Protein AF-A0A958GBC1-F1 (afdb_monomer)

Solvent-accessible surface area (backbone atoms only — not comparable to full-atom values): 13956 Å² total; per-residue (Å²): 137,85,57,69,82,49,66,54,91,72,83,79,58,95,78,45,49,75,78,37,61,44,98,88,66,48,59,40,29,35,37,34,72,56,92,95,43,62,46,77,50,62,32,46,68,83,34,77,93,29,19,49,54,67,82,40,81,64,49,60,60,50,54,50,50,50,54,47,51,51,65,43,79,56,43,94,48,51,46,82,35,47,49,64,42,71,47,74,51,78,47,65,87,78,68,83,68,91,48,37,33,37,34,40,83,84,69,52,72,44,77,46,77,74,45,75,59,87,78,32,39,36,43,67,49,65,88,24,72,62,65,47,58,30,39,34,30,43,76,92,38,77,75,34,44,40,36,24,34,72,51,75,86,74,55,82,82,73,78,76,53,73,68,59,43,49,69,76,37,75,89,62,79,90,77,61,94,84,54,61,59,68,58,56,51,46,38,71,74,73,43,75,84,56,63,65,58,55,52,50,51,50,53,52,51,53,54,51,48,54,53,50,53,60,58,54,55,56,53,55,56,53,54,53,50,53,58,60,66,70,74,116

Mean predicted aligned error: 13.84 Å

Structure (mmCIF, N/CA/C/O backbone):
data_AF-A0A958GBC1-F1
#
_entry.id   AF-A0A958GBC1-F1
#
loop_
_atom_site.group_PDB
_atom_site.id
_atom_site.type_symbol
_atom_site.label_atom_id
_atom_site.label_alt_id
_atom_site.label_comp_id
_atom_site.label_asym_id
_atom_site.label_entity_id
_atom_site.label_seq_id
_atom_site.pdbx_PDB_ins_code
_atom_site.Cartn_x
_atom_site.Cartn_y
_atom_site.Cartn_z
_atom_site.occupancy
_atom_site.B_iso_or_equiv
_atom_site.auth_seq_id
_atom_site.auth_comp_id
_atom_site.auth_asym_id
_atom_site.auth_atom_id
_atom_site.pdbx_PDB_model_num
ATOM 1 N N . PRO A 1 1 ? 19.486 -14.126 -10.707 1.00 76.06 1 PRO A N 1
ATOM 2 C CA . PRO A 1 1 ? 19.793 -13.866 -9.277 1.00 76.06 1 PRO A CA 1
ATOM 3 C C . PRO A 1 1 ? 19.779 -12.351 -9.038 1.00 76.06 1 PRO A C 1
ATOM 5 O O . PRO A 1 1 ? 20.039 -11.606 -9.980 1.00 76.06 1 PRO A O 1
ATOM 8 N N . ILE A 1 2 ? 19.395 -11.898 -7.844 1.00 86.81 2 ILE A N 1
ATOM 9 C CA . ILE A 1 2 ? 19.402 -10.475 -7.479 1.00 86.81 2 ILE A CA 1
ATOM 10 C C . ILE A 1 2 ? 20.672 -10.235 -6.678 1.00 86.81 2 ILE A C 1
ATOM 12 O O . ILE A 1 2 ? 20.905 -10.930 -5.694 1.00 86.81 2 ILE A O 1
ATOM 16 N N . GLU A 1 3 ? 21.476 -9.271 -7.102 1.00 91.81 3 GLU A N 1
ATOM 17 C CA . GLU A 1 3 ? 22.697 -8.915 -6.386 1.00 91.81 3 GLU A CA 1
ATOM 18 C C . GLU A 1 3 ? 22.432 -7.797 -5.380 1.00 91.81 3 GLU A C 1
ATOM 20 O O . GLU A 1 3 ? 21.735 -6.818 -5.672 1.00 91.81 3 GLU A O 1
ATOM 25 N N . VAL A 1 4 ? 23.011 -7.956 -4.194 1.00 93.25 4 VAL A N 1
ATOM 26 C CA . VAL A 1 4 ? 23.030 -6.959 -3.126 1.00 93.25 4 VAL A CA 1
ATOM 27 C C . VAL A 1 4 ? 24.487 -6.767 -2.729 1.00 93.25 4 VAL A C 1
ATOM 29 O O . VAL A 1 4 ? 25.143 -7.713 -2.305 1.00 93.25 4 VAL A O 1
ATOM 32 N N . TYR A 1 5 ? 24.995 -5.557 -2.937 1.00 94.12 5 TYR A N 1
ATOM 33 C CA . TYR A 1 5 ? 26.402 -5.189 -2.776 1.00 94.12 5 TYR A CA 1
ATOM 34 C C . TYR A 1 5 ? 26.719 -4.743 -1.348 1.00 94.12 5 TYR A C 1
ATOM 36 O O . TYR A 1 5 ? 27.830 -4.942 -0.866 1.00 94.12 5 TYR A O 1
ATOM 44 N N . ALA A 1 6 ? 25.736 -4.146 -0.672 1.00 94.31 6 ALA A N 1
ATOM 45 C CA . ALA A 1 6 ? 25.852 -3.677 0.700 1.00 94.31 6 ALA A CA 1
ATOM 46 C C . ALA A 1 6 ? 24.535 -3.900 1.456 1.00 94.31 6 ALA A C 1
ATOM 48 O O . ALA A 1 6 ? 23.446 -3.801 0.886 1.00 94.31 6 ALA A O 1
ATOM 49 N N . SER A 1 7 ? 24.639 -4.198 2.749 1.00 94.81 7 SER A N 1
ATOM 50 C CA . SER A 1 7 ? 23.507 -4.322 3.668 1.00 94.81 7 SER A CA 1
ATOM 51 C C . SER A 1 7 ? 23.952 -4.021 5.098 1.00 94.81 7 SER A C 1
ATOM 53 O O . SER A 1 7 ? 25.134 -4.103 5.440 1.00 94.81 7 SER A O 1
ATOM 55 N N . TYR A 1 8 ? 22.997 -3.650 5.941 1.00 95.06 8 TYR A N 1
ATOM 56 C CA . TYR A 1 8 ? 23.190 -3.574 7.378 1.00 95.06 8 TYR A CA 1
ATOM 57 C C . TYR A 1 8 ? 23.115 -4.970 7.985 1.00 95.06 8 TYR A C 1
ATOM 59 O O . TYR A 1 8 ? 22.223 -5.759 7.674 1.00 95.06 8 TYR A O 1
ATOM 67 N N . ARG A 1 9 ? 24.022 -5.265 8.915 1.00 92.19 9 ARG A N 1
ATOM 68 C CA . ARG A 1 9 ? 23.953 -6.499 9.693 1.00 92.19 9 ARG A CA 1
ATOM 69 C C . ARG A 1 9 ? 22.923 -6.331 10.805 1.00 92.19 9 ARG A C 1
ATOM 71 O O . ARG A 1 9 ? 23.114 -5.516 11.702 1.00 92.19 9 ARG A O 1
ATOM 78 N N . ILE A 1 10 ? 21.842 -7.101 10.731 1.00 90.88 10 ILE A N 1
ATOM 79 C CA . ILE A 1 10 ? 20.732 -7.040 11.685 1.00 90.88 10 ILE A CA 1
ATOM 80 C C . ILE A 1 10 ? 20.703 -8.330 12.498 1.00 90.88 10 ILE A C 1
ATOM 82 O O . ILE A 1 10 ? 20.752 -9.420 11.931 1.00 90.88 10 ILE A O 1
ATOM 86 N N . ASN A 1 11 ? 20.583 -8.189 13.817 1.00 90.88 11 ASN A N 1
ATOM 87 C CA . ASN A 1 11 ? 20.286 -9.297 14.717 1.00 90.88 11 ASN A CA 1
ATOM 88 C C . ASN A 1 11 ? 18.779 -9.273 15.015 1.00 90.88 11 ASN A C 1
ATOM 90 O O . ASN A 1 11 ? 18.329 -8.370 15.723 1.00 90.88 11 ASN A O 1
ATOM 94 N N . PRO A 1 12 ? 17.987 -10.192 14.437 1.00 88.44 12 PRO A N 1
ATOM 95 C CA . PRO A 1 12 ? 16.550 -10.230 14.671 1.00 88.44 12 PRO A CA 1
ATOM 96 C C . PRO A 1 12 ? 16.252 -10.579 16.136 1.00 88.44 12 PRO A C 1
ATOM 98 O O . PRO A 1 12 ? 16.939 -11.407 16.733 1.00 88.44 12 PRO A O 1
ATOM 101 N N . ALA A 1 13 ? 15.221 -9.955 16.709 1.00 88.00 13 ALA A N 1
ATOM 102 C CA . ALA A 1 13 ? 14.696 -10.350 18.016 1.00 88.00 13 ALA A CA 1
ATOM 103 C C . ALA A 1 13 ? 13.997 -11.719 17.922 1.00 88.00 13 ALA A C 1
ATOM 105 O O . ALA A 1 13 ? 13.558 -12.099 16.837 1.00 88.00 13 ALA A O 1
ATOM 106 N N . GLU A 1 14 ? 13.825 -12.422 19.046 1.00 83.75 14 GLU A N 1
ATOM 107 C CA . GLU A 1 14 ? 13.268 -13.791 19.074 1.00 83.75 14 GLU A CA 1
ATOM 108 C C . GLU A 1 14 ? 11.899 -13.925 18.377 1.00 83.75 14 GLU A C 1
ATOM 110 O O . GLU A 1 14 ? 11.656 -14.916 17.697 1.00 83.75 14 GLU A O 1
ATOM 115 N N . ASN A 1 15 ? 11.041 -12.901 18.449 1.00 84.31 15 ASN A N 1
ATOM 116 C CA . ASN A 1 15 ? 9.710 -12.883 17.821 1.00 84.31 15 ASN A CA 1
ATOM 117 C C . ASN A 1 15 ? 9.703 -12.239 16.418 1.00 84.31 15 ASN A C 1
ATOM 119 O O . ASN A 1 15 ? 8.798 -11.472 16.078 1.00 84.31 15 ASN A O 1
ATOM 123 N N . THR A 1 16 ? 10.740 -12.491 15.619 1.00 92.94 16 THR A N 1
ATOM 124 C CA . THR A 1 16 ? 10.891 -11.925 14.270 1.00 92.94 16 THR A CA 1
ATOM 125 C C . THR A 1 16 ? 10.859 -13.023 13.216 1.00 92.94 16 THR A C 1
ATOM 127 O O . THR A 1 16 ? 11.721 -13.899 13.197 1.00 92.94 16 THR A O 1
ATOM 130 N N . ASP A 1 17 ? 9.925 -12.918 12.275 1.00 93.38 17 ASP A N 1
ATOM 131 C CA . ASP A 1 17 ? 9.849 -13.806 11.121 1.00 93.38 17 ASP A CA 1
ATOM 132 C C . ASP A 1 17 ? 10.825 -13.340 10.032 1.00 93.38 17 ASP A C 1
ATOM 134 O O . ASP A 1 17 ? 10.798 -12.186 9.590 1.00 93.38 17 ASP A O 1
ATOM 138 N N . LEU A 1 18 ? 11.691 -14.241 9.563 1.00 95.06 18 LEU A N 1
ATOM 139 C CA . LEU A 1 18 ? 12.617 -13.970 8.461 1.00 95.06 18 LEU A CA 1
ATOM 140 C C . LEU A 1 18 ? 11.968 -14.345 7.126 1.00 95.06 18 LEU A C 1
ATOM 142 O O . LEU A 1 18 ? 11.907 -15.518 6.763 1.00 95.06 18 LEU A O 1
ATOM 146 N N . LEU A 1 19 ? 11.500 -13.342 6.383 1.00 94.38 19 LEU A N 1
ATOM 147 C CA . LEU A 1 19 ? 10.766 -13.544 5.130 1.00 94.38 19 LEU A CA 1
ATOM 148 C C . LEU A 1 19 ? 11.692 -13.773 3.935 1.00 94.38 19 LEU A C 1
ATOM 150 O O . LEU A 1 19 ? 11.410 -14.612 3.083 1.00 94.38 19 LEU A O 1
ATOM 154 N N . ILE A 1 20 ? 12.787 -13.013 3.854 1.00 93.31 20 ILE A N 1
ATOM 155 C CA . ILE A 1 20 ? 13.797 -13.151 2.800 1.00 93.31 20 ILE A CA 1
ATOM 156 C C . ILE A 1 20 ? 15.175 -13.132 3.448 1.00 93.31 20 ILE A C 1
ATOM 158 O O . ILE A 1 20 ? 15.477 -12.255 4.258 1.00 93.31 20 ILE A O 1
ATOM 162 N N . GLN A 1 21 ? 16.014 -14.089 3.066 1.00 94.19 21 GLN A N 1
ATOM 163 C CA . GLN A 1 21 ? 17.380 -14.242 3.557 1.00 94.19 21 GLN A CA 1
ATOM 164 C C . GLN A 1 21 ? 18.370 -14.181 2.394 1.00 94.19 21 GLN A C 1
ATOM 166 O O . GLN A 1 21 ? 18.050 -14.560 1.264 1.00 94.19 21 GLN A O 1
ATOM 171 N N . PHE A 1 22 ? 19.575 -13.706 2.684 1.00 93.38 22 PHE A N 1
ATOM 172 C CA . PHE A 1 22 ? 20.719 -13.787 1.787 1.00 93.38 22 PHE A CA 1
ATOM 173 C C . PHE A 1 22 ? 21.279 -15.217 1.730 1.00 93.38 22 PHE A C 1
ATOM 175 O O . PHE A 1 22 ? 20.920 -16.085 2.528 1.00 93.38 22 PHE A O 1
ATOM 182 N N . SER A 1 23 ? 22.201 -15.468 0.798 1.00 92.12 23 SER A N 1
ATOM 183 C CA . SER A 1 23 ? 22.856 -16.776 0.642 1.00 92.12 23 SER A CA 1
ATOM 184 C C . SER A 1 23 ? 23.648 -17.215 1.880 1.00 92.12 23 SER A C 1
ATOM 186 O O . SER A 1 23 ? 23.803 -18.410 2.117 1.00 92.12 23 SER A O 1
ATOM 188 N N . ASP A 1 24 ? 24.127 -16.264 2.683 1.00 91.62 24 ASP A N 1
ATOM 189 C CA . ASP A 1 24 ? 24.817 -16.505 3.956 1.00 91.62 24 ASP A CA 1
ATOM 190 C C . ASP A 1 24 ? 23.851 -16.655 5.151 1.00 91.62 24 ASP A C 1
ATOM 192 O O . ASP A 1 24 ? 24.291 -16.721 6.298 1.00 91.62 24 ASP A O 1
ATOM 196 N N . ARG A 1 25 ? 22.536 -16.730 4.884 1.00 90.81 25 ARG A N 1
ATOM 197 C CA . ARG A 1 25 ? 21.432 -16.786 5.859 1.00 90.81 25 ARG A CA 1
ATOM 198 C C . ARG A 1 25 ? 21.239 -15.526 6.702 1.00 90.81 25 ARG A C 1
ATOM 200 O O . ARG A 1 25 ? 20.405 -15.529 7.606 1.00 90.81 25 ARG A O 1
ATOM 207 N N . SER A 1 26 ? 21.950 -14.436 6.420 1.00 93.44 26 SER A N 1
ATOM 208 C CA . SER A 1 26 ? 21.639 -13.157 7.055 1.00 93.44 26 SER A CA 1
ATOM 209 C C . SER A 1 26 ? 20.293 -12.608 6.537 1.00 93.44 26 SER A C 1
ATOM 211 O O . SER A 1 26 ? 19.877 -12.923 5.414 1.00 93.44 26 SER A O 1
ATOM 213 N N . PRO A 1 27 ? 19.542 -11.841 7.347 1.00 95.06 27 PRO A N 1
ATOM 214 C CA . PRO A 1 27 ? 18.201 -11.404 6.972 1.00 95.06 27 PRO A CA 1
ATOM 215 C C . PRO A 1 27 ? 18.242 -10.240 5.973 1.00 95.06 27 PRO A C 1
ATOM 217 O O . PRO A 1 27 ? 18.878 -9.215 6.223 1.00 95.06 27 PRO A O 1
ATOM 220 N N . LEU A 1 28 ? 17.513 -10.371 4.859 1.00 94.75 28 LEU A N 1
ATOM 221 C CA . LEU A 1 28 ? 17.250 -9.271 3.924 1.00 94.75 28 LEU A CA 1
ATOM 222 C C . LEU A 1 28 ? 15.943 -8.551 4.266 1.00 94.75 28 LEU A C 1
ATOM 224 O O . LEU A 1 28 ? 15.917 -7.325 4.321 1.00 94.75 28 LEU A O 1
ATOM 228 N N . LEU A 1 29 ? 14.868 -9.311 4.482 1.00 95.06 29 LEU A N 1
ATOM 229 C CA . LEU A 1 29 ? 13.549 -8.800 4.845 1.00 95.06 29 LEU A CA 1
ATOM 230 C C . LEU A 1 29 ? 13.020 -9.587 6.038 1.00 95.06 29 LEU A C 1
ATOM 232 O O . LEU A 1 29 ? 12.876 -10.810 5.961 1.00 95.06 29 LEU A O 1
ATOM 236 N N . SER A 1 30 ? 12.691 -8.878 7.107 1.00 95.50 30 SER A N 1
ATOM 237 C CA . SER A 1 30 ? 12.092 -9.441 8.309 1.00 95.50 30 SER A CA 1
ATOM 238 C C . SER A 1 30 ? 10.768 -8.766 8.655 1.00 95.50 30 SER A C 1
ATOM 240 O O . SER A 1 30 ? 10.489 -7.639 8.235 1.00 95.50 30 SER A O 1
ATOM 242 N N . GLN A 1 31 ? 9.945 -9.482 9.414 1.00 93.81 31 GLN A N 1
ATOM 243 C CA . GLN A 1 31 ? 8.647 -9.040 9.902 1.00 93.81 31 GLN A CA 1
ATOM 244 C C . GLN A 1 31 ? 8.571 -9.243 11.415 1.00 93.81 31 GLN A C 1
ATOM 246 O O . GLN A 1 31 ? 8.942 -10.295 11.928 1.00 93.81 31 GLN A O 1
ATOM 251 N N . SER A 1 32 ? 8.008 -8.265 12.115 1.00 92.25 32 SER A N 1
ATOM 252 C CA . SER A 1 32 ? 7.686 -8.370 13.539 1.00 92.25 32 SER A CA 1
ATOM 253 C C . SER A 1 32 ? 6.288 -7.818 13.800 1.00 92.25 32 SER A C 1
ATOM 255 O O . SER A 1 32 ? 5.822 -6.906 13.111 1.00 92.25 32 SER A O 1
ATOM 257 N N . VAL A 1 33 ? 5.612 -8.360 14.810 1.00 88.12 33 VAL A N 1
ATOM 258 C CA . VAL A 1 33 ? 4.362 -7.790 15.327 1.00 88.12 33 VAL A CA 1
ATOM 259 C C . VAL A 1 33 ? 4.710 -6.933 16.536 1.00 88.12 33 VAL A C 1
ATOM 261 O O . VAL A 1 33 ? 5.279 -7.432 17.504 1.00 88.12 33 VAL A O 1
ATOM 264 N N . ILE A 1 34 ? 4.388 -5.643 16.466 1.00 84.19 34 ILE A N 1
ATOM 265 C CA . ILE A 1 34 ? 4.589 -4.689 17.559 1.00 84.19 34 ILE A CA 1
ATOM 266 C C . ILE A 1 34 ? 3.200 -4.250 18.009 1.00 84.19 34 ILE A C 1
ATOM 268 O O . ILE A 1 34 ? 2.473 -3.618 17.242 1.00 84.19 34 ILE A O 1
ATOM 272 N N . GLU A 1 35 ? 2.817 -4.632 19.228 1.00 82.12 35 GLU A N 1
ATOM 273 C CA . GLU A 1 35 ? 1.456 -4.464 19.751 1.00 82.12 35 GLU A CA 1
ATOM 274 C C . GLU A 1 35 ? 0.395 -5.046 18.793 1.00 82.12 35 GLU A C 1
ATOM 276 O O . GLU A 1 35 ? 0.304 -6.261 18.623 1.00 82.12 35 GLU A O 1
ATOM 281 N N . GLN A 1 36 ? -0.405 -4.188 18.150 1.00 74.44 36 GLN A N 1
ATOM 282 C CA . GLN A 1 36 ? -1.427 -4.563 17.166 1.00 74.44 36 GLN A CA 1
ATOM 283 C C . GLN A 1 36 ? -1.000 -4.283 15.713 1.00 74.44 36 GLN A C 1
ATOM 285 O O . GLN A 1 36 ? -1.789 -4.493 14.789 1.00 74.44 36 GLN A O 1
ATOM 290 N N . GLY A 1 37 ? 0.218 -3.781 15.499 1.00 77.56 37 GLY A N 1
ATOM 291 C CA . GLY A 1 37 ? 0.765 -3.409 14.197 1.00 77.56 37 GLY A CA 1
ATOM 292 C C . GLY A 1 37 ? 1.725 -4.454 13.632 1.00 77.56 37 GLY A C 1
ATOM 293 O O . GLY A 1 37 ? 2.341 -5.228 14.361 1.00 77.56 37 GLY A O 1
ATOM 294 N N . THR A 1 38 ? 1.867 -4.471 12.306 1.00 87.88 38 THR A N 1
ATOM 295 C CA . THR A 1 38 ? 2.919 -5.241 11.623 1.00 87.88 38 THR A CA 1
ATOM 296 C C . THR A 1 38 ? 4.009 -4.287 11.166 1.00 87.88 38 THR A C 1
ATOM 298 O O . THR A 1 38 ? 3.723 -3.330 10.450 1.00 87.88 38 THR A O 1
ATOM 301 N N . ALA A 1 39 ? 5.248 -4.565 11.559 1.00 91.38 39 ALA A N 1
ATOM 302 C CA . ALA A 1 39 ? 6.428 -3.849 11.107 1.00 91.38 39 ALA A CA 1
ATOM 303 C C . ALA A 1 39 ? 7.248 -4.744 10.177 1.00 91.38 39 ALA A C 1
ATOM 305 O O . ALA A 1 39 ? 7.425 -5.935 10.436 1.00 91.38 39 ALA A O 1
ATOM 306 N N . PHE A 1 40 ? 7.767 -4.150 9.108 1.00 94.06 40 PHE A N 1
ATOM 307 C CA . PHE A 1 40 ? 8.717 -4.792 8.212 1.00 94.06 40 PHE A CA 1
ATOM 308 C C . PHE A 1 40 ? 10.036 -4.036 8.244 1.00 94.06 40 PHE A C 1
ATOM 310 O O . PHE A 1 40 ? 10.044 -2.805 8.243 1.00 94.06 40 PHE A O 1
ATOM 317 N N . LEU A 1 41 ? 11.141 -4.772 8.220 1.00 94.12 41 LEU A N 1
ATOM 318 C CA . LEU A 1 41 ? 12.480 -4.206 8.184 1.00 94.12 41 LEU A CA 1
ATOM 319 C C . LEU A 1 41 ? 13.268 -4.828 7.039 1.00 94.12 41 LEU A C 1
ATOM 321 O O . LEU A 1 41 ? 13.370 -6.048 6.926 1.00 94.12 41 LEU A O 1
ATOM 325 N N . MET A 1 42 ? 13.831 -3.971 6.194 1.00 94.38 42 MET A N 1
ATOM 326 C CA . MET A 1 42 ? 14.705 -4.381 5.106 1.00 94.38 42 MET A CA 1
ATOM 327 C C . MET A 1 42 ? 16.133 -3.940 5.415 1.00 94.38 42 MET A C 1
ATOM 329 O O . MET A 1 42 ? 16.369 -2.777 5.735 1.00 94.38 42 MET A O 1
ATOM 333 N N . SER 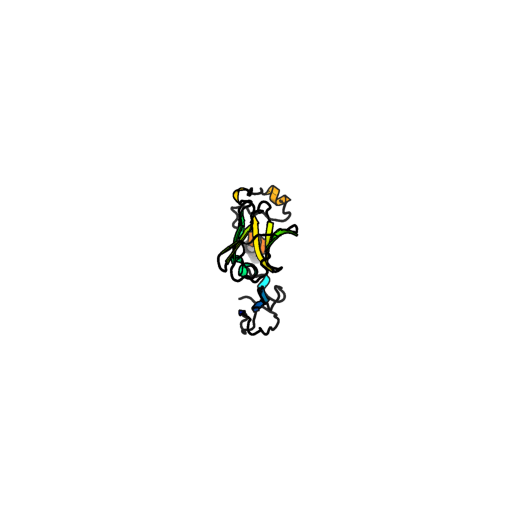A 1 43 ? 17.083 -4.868 5.335 1.00 95.25 43 SER A N 1
ATOM 334 C CA 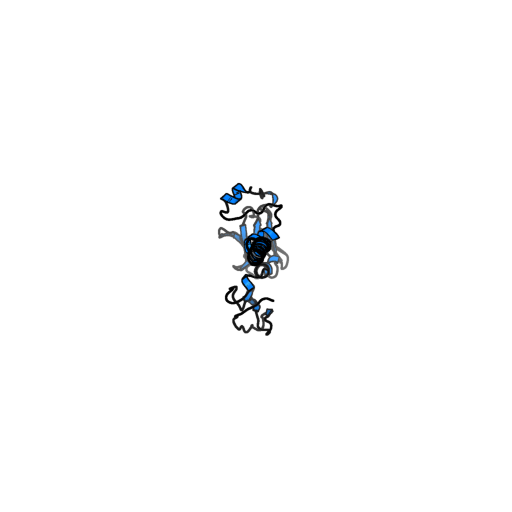. SER A 1 43 ? 18.476 -4.622 5.726 1.00 95.25 43 SER A CA 1
ATOM 335 C C . SER A 1 43 ? 19.309 -3.907 4.667 1.00 95.25 43 SER A C 1
ATOM 337 O O . SER A 1 43 ? 20.403 -3.438 4.965 1.00 95.25 43 SER A O 1
ATOM 339 N N . ALA A 1 44 ? 18.805 -3.769 3.443 1.00 93.81 44 ALA A N 1
ATOM 340 C CA . ALA A 1 44 ? 19.423 -2.976 2.388 1.00 93.81 44 ALA A CA 1
ATOM 341 C C . ALA A 1 44 ? 18.422 -1.936 1.864 1.00 93.81 44 ALA A C 1
ATOM 343 O O . ALA A 1 44 ? 17.245 -2.256 1.713 1.00 93.81 44 ALA A O 1
ATOM 344 N N . PRO A 1 45 ? 18.848 -0.701 1.555 1.00 92.31 45 PRO A N 1
ATOM 345 C CA . PRO A 1 45 ? 17.961 0.299 0.979 1.00 92.31 45 PRO A CA 1
ATOM 346 C C . PRO A 1 45 ? 17.562 -0.070 -0.458 1.00 92.31 45 PRO A C 1
ATOM 348 O O . PRO A 1 45 ? 18.310 -0.734 -1.184 1.00 92.31 45 PRO A O 1
ATOM 351 N N . LEU A 1 46 ? 16.415 0.449 -0.913 1.00 91.56 46 LEU A N 1
ATOM 352 C CA . LEU A 1 46 ? 16.020 0.425 -2.328 1.00 91.56 46 LEU A CA 1
ATOM 353 C C . LEU A 1 46 ? 16.825 1.464 -3.127 1.00 91.56 46 LEU A C 1
ATOM 355 O O . LEU A 1 46 ? 16.272 2.397 -3.700 1.00 91.56 46 LEU A O 1
ATOM 359 N N . SER A 1 47 ? 18.145 1.288 -3.169 1.00 92.88 47 SER A N 1
ATOM 360 C CA . SER A 1 47 ? 19.073 2.139 -3.912 1.00 92.88 47 SER A CA 1
ATOM 361 C C . SER A 1 47 ? 19.917 1.311 -4.885 1.00 92.88 47 SER A C 1
ATOM 363 O O . SER A 1 47 ? 20.514 0.319 -4.451 1.00 92.88 47 SER A O 1
ATOM 365 N N . PRO A 1 48 ? 20.044 1.729 -6.163 1.00 91.69 48 PRO A N 1
ATOM 366 C CA . PRO A 1 48 ? 20.936 1.085 -7.131 1.00 91.69 48 PRO A CA 1
ATOM 367 C C . PRO A 1 48 ? 22.402 1.037 -6.684 1.00 91.69 48 PRO A C 1
ATOM 369 O O . PRO A 1 48 ? 23.143 0.165 -7.123 1.00 91.69 48 PRO A O 1
ATOM 372 N N . ALA A 1 49 ? 22.819 1.941 -5.788 1.00 94.94 49 ALA A N 1
ATOM 373 C CA . ALA A 1 49 ? 24.171 1.947 -5.230 1.00 94.94 49 ALA A CA 1
ATOM 374 C C . ALA A 1 49 ? 24.431 0.783 -4.253 1.00 94.94 49 ALA A C 1
ATOM 376 O O . ALA A 1 49 ? 25.582 0.449 -3.998 1.00 94.94 49 ALA A O 1
ATOM 377 N N . TRP A 1 50 ? 23.379 0.178 -3.690 1.00 95.44 50 TRP A N 1
ATOM 378 C CA . TRP A 1 50 ? 23.479 -0.890 -2.685 1.00 95.44 50 TRP A CA 1
ATOM 379 C C . TRP A 1 50 ? 22.958 -2.231 -3.194 1.00 95.44 50 TRP A C 1
ATOM 381 O O . TRP A 1 50 ? 23.423 -3.277 -2.750 1.00 95.44 50 TRP A O 1
ATOM 391 N N . SER A 1 51 ? 21.987 -2.231 -4.106 1.00 93.94 51 SER A N 1
ATOM 392 C CA . SER A 1 51 ? 21.400 -3.461 -4.627 1.00 93.94 51 SER A CA 1
ATOM 393 C C . SER A 1 51 ? 20.763 -3.279 -5.996 1.00 93.94 51 SER A C 1
ATOM 395 O O . SER A 1 51 ? 20.339 -2.193 -6.382 1.00 93.94 51 SER A O 1
ATOM 397 N N . GLN A 1 52 ? 20.588 -4.393 -6.702 1.00 93.56 52 GLN A N 1
ATOM 398 C CA . GLN A 1 52 ? 19.780 -4.430 -7.914 1.00 93.56 52 GLN A CA 1
ATOM 399 C C . GLN A 1 52 ? 18.271 -4.416 -7.630 1.00 93.56 52 GLN A C 1
ATOM 401 O O . GLN A 1 52 ? 17.496 -4.409 -8.580 1.00 93.56 52 GLN A O 1
ATOM 406 N N . LEU A 1 53 ? 17.821 -4.428 -6.368 1.00 91.88 53 LEU A N 1
ATOM 407 C CA . LEU A 1 53 ? 16.396 -4.504 -6.023 1.00 91.88 53 LEU A CA 1
ATOM 408 C C . LEU A 1 53 ? 15.540 -3.462 -6.770 1.00 91.88 53 LEU A C 1
ATOM 410 O O . LEU A 1 53 ? 14.575 -3.878 -7.413 1.00 91.88 53 LEU A O 1
ATOM 414 N N . PRO A 1 54 ? 15.890 -2.159 -6.810 1.00 90.19 54 PRO A N 1
ATOM 415 C CA . PRO A 1 54 ? 15.013 -1.133 -7.390 1.00 90.19 54 PRO A CA 1
ATOM 416 C C . PRO A 1 54 ? 14.716 -1.321 -8.879 1.00 90.19 54 PRO A C 1
ATOM 418 O O . PRO A 1 54 ? 13.710 -0.825 -9.374 1.00 90.19 54 PRO A O 1
ATOM 421 N N . VAL A 1 55 ? 15.582 -2.039 -9.601 1.00 88.69 55 VAL A N 1
ATOM 422 C CA . VAL A 1 55 ? 15.442 -2.271 -11.045 1.00 88.69 55 VAL A CA 1
ATOM 423 C C . VAL A 1 55 ? 14.812 -3.629 -11.373 1.00 88.69 55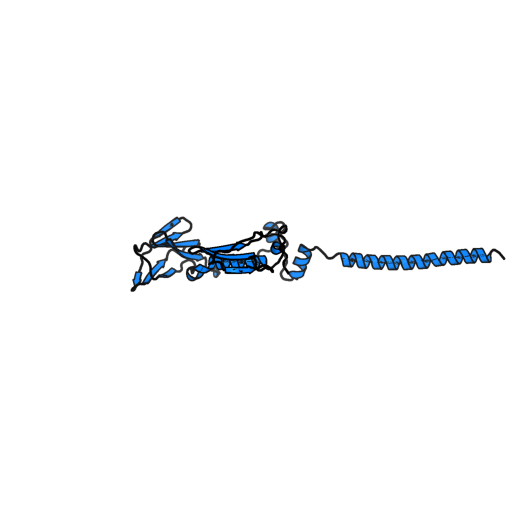 VAL A C 1
ATOM 425 O O . VAL A 1 55 ? 14.638 -3.963 -12.545 1.00 88.69 55 VAL A O 1
ATOM 428 N N . LYS A 1 56 ? 14.462 -4.441 -10.365 1.00 89.25 56 LYS A N 1
ATOM 429 C CA . LYS A 1 56 ? 13.833 -5.754 -10.566 1.00 89.25 56 LYS A CA 1
ATOM 430 C C . LYS A 1 56 ? 12.320 -5.648 -10.406 1.00 89.25 56 LYS A C 1
ATOM 432 O O . LYS A 1 56 ? 11.812 -5.130 -9.417 1.00 89.25 56 LYS A O 1
ATOM 437 N N . GLY A 1 57 ? 11.588 -6.236 -11.353 1.00 86.12 57 GLY A N 1
ATOM 438 C CA . GLY A 1 57 ? 10.128 -6.111 -11.426 1.00 86.12 57 GLY A CA 1
ATOM 439 C C . GLY A 1 57 ? 9.349 -6.654 -10.220 1.00 86.12 57 GLY A C 1
ATOM 440 O O . GLY A 1 57 ? 8.222 -6.227 -10.003 1.00 86.12 57 GLY A O 1
ATOM 441 N N . PHE A 1 58 ? 9.923 -7.553 -9.413 1.00 87.69 58 PHE A N 1
ATOM 442 C CA . PHE A 1 58 ? 9.223 -8.143 -8.262 1.00 87.69 58 PHE A CA 1
ATOM 443 C C . PHE A 1 58 ? 9.099 -7.200 -7.052 1.00 87.69 58 PHE A C 1
ATOM 445 O O . PHE A 1 58 ? 8.250 -7.440 -6.195 1.00 87.69 58 PHE A O 1
ATOM 452 N N . VAL A 1 59 ? 9.915 -6.140 -6.970 1.00 91.62 59 VAL A N 1
ATOM 453 C CA . VAL A 1 59 ? 9.916 -5.232 -5.810 1.00 91.62 59 VAL A CA 1
ATOM 454 C C . VAL A 1 59 ? 8.585 -4.504 -5.672 1.00 91.62 59 VAL A C 1
ATOM 456 O O . VAL A 1 59 ? 8.085 -4.371 -4.560 1.00 91.62 59 VAL A O 1
ATOM 459 N N . VAL A 1 60 ? 7.958 -4.110 -6.783 1.00 91.06 60 VAL A N 1
ATOM 460 C CA . VAL A 1 60 ? 6.648 -3.441 -6.753 1.00 91.06 60 VAL A CA 1
ATOM 461 C C . VAL A 1 60 ? 5.559 -4.362 -6.165 1.00 91.06 60 VAL A C 1
ATOM 463 O O . VAL A 1 60 ? 4.946 -3.975 -5.168 1.00 91.06 60 VAL A O 1
ATOM 466 N N . PRO A 1 61 ? 5.347 -5.598 -6.669 1.00 93.25 61 PRO A N 1
ATOM 467 C CA . PRO A 1 61 ? 4.453 -6.565 -6.028 1.00 93.25 61 PRO A CA 1
ATOM 468 C C . PRO A 1 61 ? 4.795 -6.881 -4.568 1.00 93.25 61 PRO A C 1
ATOM 470 O O . PRO A 1 61 ? 3.883 -7.075 -3.765 1.00 93.25 61 PRO A O 1
ATOM 473 N N . LEU A 1 62 ? 6.083 -6.948 -4.210 1.00 92.44 62 LEU A N 1
ATOM 474 C CA . LEU A 1 62 ? 6.516 -7.210 -2.836 1.00 92.44 62 LEU A CA 1
ATOM 475 C C . LEU A 1 62 ? 6.075 -6.083 -1.895 1.00 92.44 62 LEU A C 1
ATOM 477 O O . LEU A 1 62 ? 5.406 -6.357 -0.901 1.00 92.44 62 LEU A O 1
ATOM 481 N N . VAL A 1 63 ? 6.387 -4.830 -2.236 1.00 92.94 63 VAL A N 1
ATOM 482 C CA . VAL A 1 63 ? 5.991 -3.652 -1.448 1.00 92.94 63 VAL A CA 1
ATOM 483 C C . VAL A 1 63 ? 4.469 -3.566 -1.339 1.00 92.94 63 VAL A C 1
ATOM 485 O O . VAL A 1 63 ? 3.947 -3.373 -0.243 1.00 92.94 63 VAL A O 1
ATOM 488 N N . TYR A 1 64 ? 3.745 -3.794 -2.440 1.00 93.06 64 TYR A N 1
ATOM 489 C CA . TYR A 1 64 ? 2.283 -3.845 -2.419 1.00 93.06 64 TYR A CA 1
ATOM 490 C C . TYR A 1 64 ? 1.764 -4.904 -1.441 1.00 93.06 64 TYR A C 1
ATOM 492 O O . TYR A 1 64 ? 0.910 -4.604 -0.611 1.00 93.06 64 TYR A O 1
ATOM 500 N N . ARG A 1 65 ? 2.302 -6.130 -1.483 1.00 91.06 65 ARG A N 1
ATOM 501 C CA . ARG A 1 65 ? 1.908 -7.201 -0.556 1.00 91.06 65 ARG A CA 1
ATOM 502 C C . ARG A 1 65 ? 2.241 -6.871 0.893 1.00 91.06 65 ARG A C 1
ATOM 504 O O . ARG A 1 65 ? 1.438 -7.196 1.757 1.00 91.06 65 ARG A O 1
ATOM 511 N N . MET A 1 66 ? 3.373 -6.222 1.163 1.00 92.38 66 MET A N 1
ATOM 512 C CA . MET A 1 66 ? 3.738 -5.780 2.512 1.00 92.38 66 MET A CA 1
ATOM 513 C C . MET A 1 66 ? 2.733 -4.756 3.048 1.00 92.38 66 MET A C 1
ATOM 515 O O . MET A 1 66 ? 2.209 -4.933 4.145 1.00 92.38 66 MET A O 1
ATOM 519 N N . ILE A 1 67 ? 2.408 -3.727 2.257 1.00 90.38 67 ILE A N 1
ATOM 520 C CA . ILE A 1 67 ? 1.415 -2.703 2.619 1.00 90.38 67 ILE A CA 1
ATOM 521 C C . ILE A 1 67 ? 0.039 -3.340 2.802 1.00 90.38 67 ILE A C 1
ATOM 523 O O . ILE A 1 67 ? -0.627 -3.103 3.808 1.00 90.38 67 ILE A O 1
ATOM 527 N N . TYR A 1 68 ? -0.373 -4.179 1.850 1.00 86.00 68 TYR A N 1
ATOM 528 C CA . TYR A 1 68 ? -1.648 -4.875 1.905 1.00 86.00 68 TYR A CA 1
ATOM 529 C C . TYR A 1 68 ? -1.730 -5.742 3.157 1.00 86.00 68 TYR A C 1
ATOM 531 O O . TYR A 1 68 ? -2.687 -5.620 3.908 1.00 86.00 68 TYR A O 1
ATOM 539 N N . TYR A 1 69 ? -0.722 -6.563 3.443 1.00 85.06 69 TYR A N 1
ATOM 540 C CA . TYR A 1 69 ? -0.697 -7.417 4.627 1.00 85.06 69 TYR A CA 1
ATOM 541 C C . TYR A 1 69 ? -0.721 -6.605 5.930 1.00 85.06 69 TYR A C 1
ATOM 543 O O . TYR A 1 69 ? -1.548 -6.880 6.801 1.00 85.06 69 TYR A O 1
ATOM 551 N N . ALA A 1 70 ? 0.105 -5.556 6.037 1.00 84.69 70 ALA A N 1
ATOM 552 C CA . ALA A 1 70 ? 0.102 -4.651 7.189 1.00 84.69 70 ALA A CA 1
ATOM 553 C C . ALA A 1 70 ? -1.261 -3.967 7.387 1.00 84.69 70 ALA A C 1
ATOM 555 O O . ALA A 1 70 ? -1.723 -3.832 8.518 1.00 84.69 70 ALA A O 1
ATOM 556 N N . GLY A 1 71 ? -1.929 -3.576 6.298 1.00 76.12 71 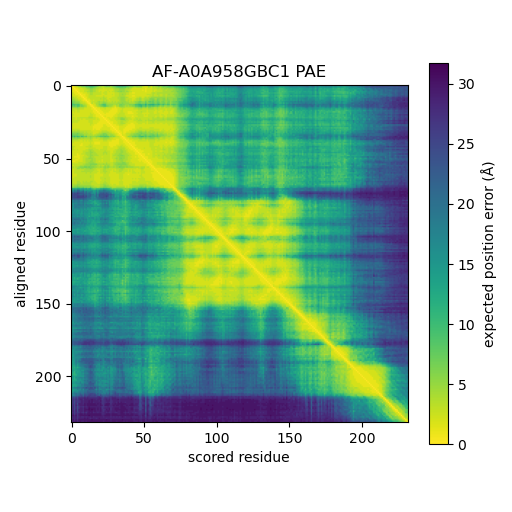GLY A N 1
ATOM 557 C CA . GLY A 1 71 ? -3.251 -2.951 6.331 1.00 76.12 71 GLY A CA 1
ATOM 558 C C . GLY A 1 71 ? -4.416 -3.930 6.519 1.00 76.12 71 GLY A C 1
ATOM 559 O O . GLY A 1 71 ? -5.477 -3.522 6.988 1.00 76.12 71 GLY A O 1
ATOM 560 N N . THR A 1 72 ? -4.232 -5.206 6.169 1.00 67.44 72 THR A N 1
ATOM 561 C CA . THR A 1 72 ? -5.301 -6.219 6.079 1.00 67.44 72 THR A CA 1
ATOM 562 C C . THR A 1 72 ? -5.413 -7.094 7.318 1.00 67.44 72 THR A C 1
ATOM 564 O O . THR A 1 72 ? -6.444 -7.730 7.512 1.00 67.44 72 THR A O 1
ATOM 567 N N . ARG A 1 73 ? -4.446 -7.065 8.245 1.00 60.88 73 ARG A N 1
ATOM 568 C CA . ARG A 1 73 ? -4.586 -7.781 9.529 1.00 60.88 73 ARG A CA 1
ATOM 569 C C . ARG A 1 73 ? -5.846 -7.390 10.328 1.00 60.88 73 ARG A C 1
ATOM 571 O O . ARG A 1 73 ? -6.283 -8.177 11.156 1.00 60.88 73 ARG A O 1
ATOM 578 N N . LYS A 1 74 ? -6.453 -6.227 10.040 1.00 56.78 74 LYS A N 1
ATOM 579 C CA . LYS A 1 74 ? -7.765 -5.786 10.560 1.00 56.78 74 LYS A CA 1
ATOM 580 C C . LYS A 1 74 ? -8.884 -5.703 9.503 1.00 56.78 74 LYS A C 1
ATOM 582 O O . LYS A 1 74 ? -9.934 -5.144 9.784 1.00 56.78 74 LYS A O 1
ATOM 587 N N . VAL A 1 75 ? -8.709 -6.218 8.281 1.00 50.50 75 VAL A N 1
ATOM 588 C CA . VAL A 1 75 ? -9.744 -6.123 7.220 1.00 50.50 75 VAL A CA 1
ATOM 589 C C . VAL A 1 75 ? -11.010 -6.907 7.547 1.00 50.50 75 VAL A C 1
ATOM 591 O O . VAL A 1 75 ? -12.062 -6.556 7.030 1.00 50.50 75 VAL A O 1
ATOM 594 N N . LEU A 1 76 ? -10.958 -7.865 8.478 1.00 49.38 76 LEU A N 1
ATOM 595 C CA . LEU A 1 76 ? -12.180 -8.453 9.035 1.00 49.38 76 LEU A CA 1
ATOM 596 C C . LEU A 1 76 ? -13.120 -7.399 9.663 1.00 49.38 76 LEU A C 1
ATOM 598 O O . LEU A 1 76 ? -14.323 -7.629 9.688 1.00 49.38 76 LEU A O 1
ATOM 602 N N . ASP A 1 77 ? -12.604 -6.233 10.073 1.00 53.34 77 ASP A N 1
ATOM 603 C CA . ASP A 1 77 ? -13.393 -5.115 10.609 1.00 53.34 77 ASP A CA 1
ATOM 604 C C . ASP A 1 77 ? -13.623 -3.967 9.614 1.00 53.34 77 ASP A C 1
ATOM 606 O O . ASP A 1 77 ? -14.313 -3.011 9.958 1.00 53.34 77 ASP A O 1
ATOM 610 N N . ARG A 1 78 ? -13.065 -4.008 8.394 1.00 59.47 78 ARG A N 1
ATOM 611 C CA . ARG A 1 78 ? -13.274 -2.941 7.399 1.00 59.47 78 ARG A CA 1
ATOM 612 C C . ARG A 1 78 ? -14.496 -3.243 6.549 1.00 59.47 78 ARG A C 1
ATOM 614 O O . ARG A 1 78 ? -14.422 -4.034 5.612 1.00 59.47 78 ARG A O 1
ATOM 621 N N . GLN A 1 79 ? -15.605 -2.577 6.848 1.00 68.19 79 GLN A N 1
ATOM 622 C CA . GLN A 1 79 ? -16.831 -2.711 6.067 1.00 68.19 79 GLN A CA 1
ATOM 623 C C . GLN A 1 79 ? -16.942 -1.597 5.026 1.00 68.19 79 GLN A C 1
ATOM 625 O O . GLN A 1 79 ? -16.830 -0.412 5.340 1.00 68.19 79 GLN A O 1
ATOM 630 N N . GLN A 1 80 ? -17.145 -2.001 3.772 1.00 77.94 80 GLN A N 1
ATOM 631 C CA . GLN A 1 80 ? -17.546 -1.105 2.693 1.00 77.94 80 GLN A CA 1
ATOM 632 C C . GLN A 1 80 ? -19.0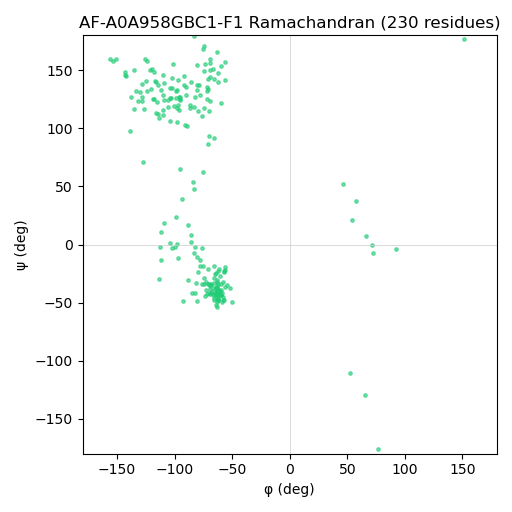71 -1.019 2.721 1.00 77.94 80 GLN A C 1
ATOM 634 O O . GLN A 1 80 ? -19.738 -2.044 2.584 1.00 77.94 80 GLN A O 1
ATOM 639 N N . ILE A 1 81 ? -19.611 0.179 2.914 1.00 85.38 81 ILE A N 1
ATOM 640 C CA . ILE A 1 81 ? -21.054 0.418 2.989 1.00 85.38 81 ILE A CA 1
ATOM 641 C C . ILE A 1 81 ? -21.422 1.345 1.827 1.00 85.38 81 ILE A C 1
ATOM 643 O O . ILE A 1 81 ? -20.791 2.395 1.685 1.00 85.38 81 ILE A O 1
ATOM 647 N N . PRO A 1 82 ? -22.384 0.980 0.966 1.00 85.88 82 PRO A N 1
ATOM 648 C CA . PRO A 1 82 ? -22.914 1.909 -0.027 1.00 85.88 82 PRO A CA 1
ATOM 649 C C . PRO A 1 82 ? -23.537 3.138 0.645 1.00 85.88 82 PRO A C 1
ATOM 651 O O . PRO A 1 82 ? -23.999 3.061 1.786 1.00 85.88 82 PRO A O 1
ATOM 654 N N . ASN A 1 83 ? -23.572 4.279 -0.042 1.00 87.19 83 ASN A N 1
ATOM 655 C CA . ASN A 1 83 ? -24.207 5.470 0.517 1.00 87.19 83 ASN A CA 1
ATOM 656 C C . ASN A 1 83 ? -25.672 5.166 0.893 1.00 87.19 83 ASN A C 1
ATOM 658 O O . ASN A 1 83 ? -26.366 4.396 0.224 1.00 87.19 83 ASN A O 1
ATOM 662 N N . GLY A 1 84 ? -26.120 5.724 2.016 1.00 85.94 84 GLY A N 1
ATOM 663 C CA . GLY A 1 84 ? -27.486 5.552 2.513 1.00 85.94 84 GLY A CA 1
ATOM 664 C C . GLY A 1 84 ? -27.827 4.173 3.097 1.00 85.94 84 GLY A C 1
ATOM 665 O O . GLY A 1 84 ? -28.901 4.038 3.685 1.00 85.94 84 GLY A O 1
ATOM 666 N N . GLU A 1 85 ? -26.945 3.175 2.999 1.00 90.31 85 GLU A N 1
ATOM 667 C CA . GLU A 1 85 ? -27.141 1.858 3.617 1.00 90.31 85 GLU A CA 1
ATOM 668 C C . GLU A 1 85 ? -26.784 1.857 5.106 1.00 90.31 85 GLU A C 1
ATOM 670 O O . GLU A 1 85 ? -25.976 2.653 5.585 1.00 90.31 85 GLU A O 1
ATOM 675 N N . VAL A 1 86 ? -27.378 0.941 5.868 1.00 89.12 86 VAL A N 1
ATOM 676 C CA . VAL A 1 86 ? -27.173 0.871 7.321 1.00 89.12 86 VAL A CA 1
ATOM 677 C C . VAL A 1 86 ? -25.995 -0.036 7.654 1.00 89.12 86 VAL A C 1
ATOM 679 O O . VAL A 1 86 ? -25.964 -1.203 7.273 1.00 89.12 86 VAL A O 1
ATOM 682 N N . PHE A 1 87 ? -25.063 0.466 8.458 1.00 89.12 87 PHE A N 1
ATOM 683 C CA . PHE A 1 87 ? -24.047 -0.378 9.072 1.00 89.12 87 PHE A CA 1
ATOM 684 C C . PHE A 1 87 ? -24.602 -1.095 10.298 1.00 89.12 87 PHE A C 1
ATOM 686 O O . PHE A 1 87 ? -25.183 -0.457 11.180 1.00 89.12 87 PHE A O 1
ATOM 693 N N . GLN A 1 88 ? -24.349 -2.400 10.391 1.00 89.25 88 GLN A N 1
ATOM 694 C CA . GLN A 1 88 ? -24.636 -3.205 11.573 1.00 89.25 88 GLN A CA 1
ATOM 695 C C . GLN A 1 88 ? -23.482 -4.169 11.853 1.00 89.25 88 GLN A C 1
ATOM 697 O O . GLN A 1 88 ? -23.098 -4.957 10.990 1.00 89.25 88 GLN A O 1
ATOM 702 N N . GLN A 1 89 ? -22.965 -4.154 13.082 1.00 87.88 89 GLN A N 1
ATOM 703 C CA . GLN A 1 89 ? -21.935 -5.101 13.510 1.00 87.88 89 GLN A CA 1
ATOM 704 C C . GLN A 1 89 ? -22.146 -5.540 14.959 1.00 87.88 89 GLN A C 1
ATOM 706 O O . GLN A 1 89 ? -22.594 -4.778 15.821 1.00 87.88 89 GLN A O 1
ATOM 711 N N . GLN A 1 90 ? -21.814 -6.806 15.204 1.00 88.94 90 GLN A N 1
ATOM 712 C CA . GLN A 1 90 ? -21.779 -7.410 16.525 1.00 88.94 90 GLN A CA 1
ATOM 713 C C . GLN A 1 90 ? -20.339 -7.433 17.040 1.00 88.94 90 GLN A C 1
ATOM 715 O O . GLN A 1 90 ? -19.436 -7.905 16.352 1.00 88.94 90 GLN A O 1
ATOM 720 N N . PHE A 1 91 ? -20.157 -6.995 18.279 1.00 89.00 91 PHE A N 1
ATOM 721 C CA . PHE A 1 91 ? -18.904 -7.077 19.018 1.00 89.00 91 PHE A CA 1
ATOM 722 C C . PHE A 1 91 ? -19.090 -7.954 20.259 1.00 89.00 91 PHE A C 1
ATOM 724 O O . PHE A 1 91 ? -20.170 -7.994 20.852 1.00 89.00 91 PHE A O 1
ATOM 731 N N . ALA A 1 92 ? -18.031 -8.651 20.658 1.00 88.00 92 ALA A N 1
ATOM 732 C CA . ALA A 1 92 ? -17.979 -9.468 21.867 1.00 88.00 92 ALA A CA 1
ATOM 733 C C . ALA A 1 92 ? -16.779 -9.043 22.723 1.00 88.00 92 ALA A C 1
ATOM 735 O O . ALA A 1 92 ? -15.826 -8.465 22.203 1.00 88.00 92 ALA A O 1
ATOM 736 N N . ASN A 1 93 ? -16.813 -9.364 24.019 1.00 87.06 93 ASN A N 1
ATOM 737 C CA . ASN A 1 93 ? -15.706 -9.128 24.960 1.00 87.06 93 ASN A CA 1
ATOM 738 C C . ASN A 1 93 ? -15.271 -7.653 25.067 1.00 87.06 93 ASN A C 1
ATOM 740 O O . ASN A 1 93 ? -14.084 -7.356 25.179 1.00 87.06 93 ASN A O 1
ATOM 744 N N . LEU A 1 94 ? -16.228 -6.725 25.015 1.00 88.00 94 LEU A N 1
ATOM 745 C CA . LEU A 1 94 ? -15.966 -5.308 25.259 1.00 88.00 94 LEU A CA 1
ATOM 746 C C . LEU A 1 94 ? -16.021 -5.008 26.762 1.00 88.00 94 LEU A C 1
ATOM 748 O O . LEU A 1 94 ? -16.878 -5.530 27.471 1.00 88.00 94 LEU A O 1
ATOM 752 N N . GLU A 1 95 ? -15.112 -4.162 27.238 1.00 89.56 95 GLU A N 1
ATOM 753 C CA . GLU A 1 95 ? -15.029 -3.753 28.645 1.00 89.56 95 GLU A CA 1
ATOM 754 C C . GLU A 1 95 ? -15.837 -2.476 28.912 1.00 89.56 95 GLU A C 1
ATOM 756 O O . GLU A 1 95 ? -15.880 -1.578 28.077 1.00 89.56 95 GLU A O 1
ATOM 761 N N . ALA A 1 96 ? -16.445 -2.365 30.094 1.00 88.50 96 ALA A N 1
ATOM 762 C CA . ALA A 1 96 ? -17.115 -1.135 30.511 1.00 88.50 96 ALA A CA 1
ATOM 763 C C . ALA A 1 96 ? -16.100 0.019 30.721 1.00 88.50 96 ALA A C 1
ATOM 765 O O . ALA A 1 96 ? -14.967 -0.244 31.127 1.00 88.50 96 ALA A O 1
ATOM 766 N N . PRO A 1 97 ? -16.491 1.296 30.532 1.00 91.25 97 PRO A N 1
ATOM 767 C CA . PRO A 1 97 ? -17.835 1.775 30.191 1.00 91.25 97 PRO A CA 1
ATOM 768 C C . PRO A 1 97 ? -18.219 1.481 28.733 1.00 91.25 97 PRO A C 1
ATOM 770 O O . PRO A 1 97 ? -17.364 1.311 27.893 1.00 91.25 97 PRO A O 1
ATOM 773 N N . TYR A 1 98 ? -19.506 1.396 28.402 1.00 91.56 98 TYR A N 1
ATOM 774 C CA . TYR A 1 98 ? -19.943 1.093 27.029 1.00 91.56 98 TYR A CA 1
ATOM 775 C C . TYR A 1 98 ? -20.255 2.373 26.249 1.00 91.56 98 TYR A C 1
ATOM 777 O O . TYR A 1 98 ? -21.412 2.645 25.921 1.00 91.56 98 TYR A O 1
ATOM 785 N N . GLN A 1 99 ? -19.233 3.197 26.011 1.00 93.50 99 GLN A N 1
ATOM 786 C CA . GLN A 1 99 ? -19.375 4.448 25.263 1.00 93.50 99 GLN A CA 1
ATOM 787 C C . GLN A 1 99 ? -18.963 4.235 23.814 1.00 93.50 99 GLN A C 1
ATOM 789 O O . GLN A 1 99 ? -17.809 3.917 23.546 1.00 93.50 99 GLN A O 1
ATOM 794 N N . PHE A 1 100 ? -19.901 4.426 22.887 1.00 94.62 100 PHE A N 1
ATOM 795 C CA . PHE A 1 100 ? -19.665 4.236 21.460 1.00 94.62 100 PHE A CA 1
ATOM 796 C C . PHE A 1 100 ? -19.920 5.520 20.692 1.00 94.62 100 PHE A C 1
ATOM 798 O O . PHE A 1 100 ? -20.958 6.164 20.867 1.00 94.62 100 PHE A O 1
ATOM 805 N N . GLN A 1 101 ? -18.998 5.858 19.798 1.00 94.94 101 GLN A N 1
ATOM 806 C CA . GLN A 1 101 ? -19.152 6.992 18.898 1.00 94.94 101 GLN A CA 1
ATOM 807 C C . GLN A 1 101 ? -18.567 6.692 17.527 1.00 94.94 101 GLN A C 1
ATOM 809 O O . GLN A 1 101 ? -17.604 5.940 17.396 1.00 94.94 101 GLN A O 1
ATOM 814 N N . VAL A 1 102 ? -19.165 7.285 16.506 1.00 93.81 102 VAL A N 1
ATOM 815 C CA . VAL A 1 102 ? -18.658 7.281 15.141 1.00 93.81 102 VAL A CA 1
ATOM 816 C C . VAL A 1 102 ? -18.102 8.665 14.852 1.00 93.81 102 VAL A C 1
ATOM 818 O O . VAL A 1 102 ? -18.814 9.652 15.007 1.00 93.81 102 VAL A O 1
ATOM 821 N N . VAL A 1 103 ? -16.837 8.728 14.445 1.00 93.38 103 VAL A N 1
ATOM 822 C CA . VAL A 1 103 ? -16.144 9.973 14.093 1.00 93.38 103 VAL A CA 1
ATOM 823 C C . VAL A 1 103 ? -15.911 9.985 12.587 1.00 93.38 103 VAL A C 1
ATOM 825 O O . VAL A 1 103 ? -15.215 9.105 12.073 1.00 93.38 103 VAL A O 1
ATOM 828 N N . GLY A 1 104 ? -16.527 10.935 11.882 1.00 89.00 104 GLY A N 1
ATOM 829 C CA . GLY A 1 104 ? -16.310 11.144 10.444 1.00 89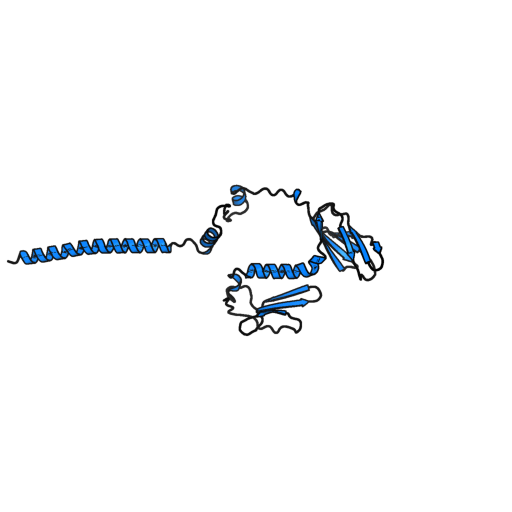.00 104 GLY A CA 1
ATOM 830 C C . GLY A 1 104 ? -15.065 11.984 10.138 1.00 89.00 104 GLY A C 1
ATOM 831 O O . GLY A 1 104 ? -14.388 12.455 11.048 1.00 89.00 104 GLY A O 1
ATOM 832 N N . GLU A 1 105 ? -14.784 12.216 8.853 1.00 79.94 105 GLU A N 1
ATOM 833 C CA . GLU A 1 105 ? -13.617 13.003 8.401 1.00 79.94 105 GLU A CA 1
ATOM 834 C C . GLU A 1 105 ? -13.656 14.478 8.834 1.00 79.94 105 GLU A C 1
ATOM 836 O O . GLU A 1 105 ? -12.609 15.093 9.001 1.00 79.94 105 GLU A O 1
ATOM 841 N N . ASN A 1 106 ? -14.845 15.031 9.091 1.00 81.00 106 ASN A N 1
ATOM 842 C CA . ASN A 1 106 ? -15.019 16.411 9.561 1.00 81.00 106 ASN A CA 1
ATOM 843 C C . ASN A 1 106 ? -14.967 16.541 11.098 1.00 81.00 106 ASN A C 1
ATOM 845 O O . ASN A 1 106 ? -15.502 17.507 11.637 1.00 81.00 106 ASN A O 1
ATOM 849 N N . ASP A 1 107 ? -14.440 15.532 11.803 1.00 80.31 107 ASP A N 1
ATOM 850 C CA . ASP A 1 107 ? -14.444 15.414 13.273 1.00 80.31 107 ASP A CA 1
ATOM 851 C C . ASP A 1 107 ? -15.841 15.530 13.917 1.00 80.31 107 ASP A C 1
ATOM 853 O O . ASP A 1 107 ? -15.996 15.793 15.109 1.00 80.31 107 ASP A O 1
ATOM 857 N N . VAL A 1 108 ? -16.895 15.294 13.131 1.00 84.12 108 VAL A N 1
ATOM 858 C CA . VAL A 1 108 ? -18.262 15.210 13.644 1.00 84.12 108 VAL A CA 1
ATOM 859 C C . VAL A 1 108 ? -18.420 13.879 14.366 1.00 84.12 108 VAL A C 1
ATOM 861 O O . VAL A 1 108 ? -18.310 12.811 13.755 1.00 84.12 108 VAL A O 1
ATOM 864 N N . GLU A 1 109 ? -18.700 13.957 15.664 1.00 90.12 109 GLU A N 1
ATOM 865 C CA . GLU A 1 109 ? -18.912 12.798 16.523 1.00 90.12 109 GLU A CA 1
ATOM 866 C C . GLU A 1 109 ? -20.401 12.475 16.660 1.00 90.12 109 GLU A C 1
ATOM 868 O O . GLU A 1 109 ? -21.211 13.299 17.090 1.00 90.12 109 GLU A O 1
ATOM 873 N N . ILE A 1 110 ? -20.767 11.239 16.332 1.00 91.94 110 ILE A N 1
ATOM 874 C CA . ILE A 1 110 ? -22.135 10.733 16.440 1.00 91.94 110 ILE A CA 1
ATOM 875 C C . ILE A 1 110 ? -22.146 9.613 17.473 1.00 91.94 110 ILE A C 1
ATOM 877 O O . ILE A 1 110 ? -21.570 8.546 17.258 1.00 91.94 110 ILE A O 1
ATOM 881 N N . LYS A 1 111 ? -22.814 9.838 18.606 1.00 93.94 111 LYS A N 1
ATOM 882 C CA . LYS A 1 111 ? -22.947 8.821 19.658 1.00 93.94 111 LYS A CA 1
ATOM 883 C C . LYS A 1 111 ? -23.872 7.697 19.204 1.00 93.94 111 LYS A C 1
ATOM 885 O O . LYS A 1 111 ? -24.968 7.951 18.710 1.00 93.94 111 LYS A O 1
ATOM 890 N N . LEU A 1 112 ? -23.451 6.455 19.428 1.00 93.56 112 LEU A N 1
ATOM 891 C CA . LEU A 1 112 ? -24.260 5.272 19.152 1.00 93.56 112 LEU A CA 1
ATOM 892 C C . LEU A 1 112 ? -24.855 4.709 20.439 1.00 93.56 112 LEU A C 1
ATOM 894 O O . LEU A 1 112 ? -24.212 4.683 21.487 1.00 93.56 112 LEU A O 1
ATOM 898 N N . THR A 1 113 ? -26.086 4.208 20.345 1.00 93.31 113 THR A N 1
ATOM 899 C CA . THR A 1 113 ? -26.722 3.467 21.439 1.00 93.31 113 THR A CA 1
ATOM 900 C C . THR A 1 113 ? -26.528 1.964 21.222 1.00 93.31 113 THR A C 1
ATOM 902 O O . THR A 1 113 ? -27.060 1.427 20.246 1.00 93.31 113 THR A O 1
ATOM 905 N N . PRO A 1 114 ? -25.794 1.263 22.104 1.00 92.81 114 PRO A N 1
ATOM 906 C CA . PRO A 1 114 ? -25.594 -0.176 21.987 1.00 92.81 114 PRO A CA 1
ATOM 907 C C . PRO A 1 114 ? -26.869 -0.960 22.303 1.00 92.81 114 PRO A C 1
ATOM 909 O O . PRO A 1 114 ? -27.603 -0.639 23.239 1.00 92.81 114 PRO A O 1
ATOM 912 N N . ARG A 1 115 ? -27.104 -2.045 21.561 1.00 93.62 115 ARG A N 1
ATOM 913 C CA . ARG A 1 115 ? -28.118 -3.056 21.891 1.00 93.62 115 ARG A CA 1
ATOM 914 C C . ARG A 1 115 ? -27.429 -4.311 22.413 1.00 93.62 115 ARG A C 1
ATOM 916 O O . ARG A 1 115 ? -26.672 -4.950 21.689 1.00 93.62 115 ARG A O 1
ATOM 923 N N . PHE A 1 116 ? -27.703 -4.682 23.656 1.00 91.50 116 PHE A N 1
ATOM 924 C CA . PHE A 1 116 ? -27.095 -5.856 24.282 1.00 91.50 116 PHE A CA 1
ATOM 925 C C . PHE A 1 116 ? -27.933 -7.112 24.036 1.00 91.50 116 PHE A C 1
ATOM 927 O O . PHE A 1 116 ? -29.156 -7.098 24.186 1.00 91.50 116 PHE A O 1
ATOM 934 N N . ARG A 1 117 ? -27.274 -8.220 23.689 1.00 89.56 117 ARG A N 1
ATOM 935 C CA . ARG A 1 117 ? -27.882 -9.556 23.615 1.00 89.56 117 ARG A CA 1
ATOM 936 C C . ARG A 1 117 ? -26.904 -10.570 24.208 1.00 89.56 117 ARG A C 1
ATOM 938 O O . ARG A 1 117 ? -25.975 -11.020 23.538 1.00 89.56 117 ARG A O 1
ATOM 945 N N . GLY A 1 118 ? -27.117 -10.921 25.475 1.00 86.69 118 GLY A N 1
ATOM 946 C CA . GLY A 1 118 ? -26.158 -11.716 26.247 1.00 86.69 118 GLY A CA 1
ATOM 947 C C . GLY A 1 118 ? -24.856 -10.940 26.460 1.00 86.69 118 GLY A C 1
ATOM 948 O O . GLY A 1 118 ? -24.895 -9.779 26.854 1.00 86.69 118 GLY A O 1
ATOM 949 N N . SER A 1 119 ? -23.716 -11.565 26.158 1.00 85.62 119 SER A N 1
ATOM 950 C CA . SER A 1 119 ? -22.386 -10.934 26.187 1.00 85.62 119 SER A CA 1
ATOM 951 C C . SER A 1 119 ? -22.045 -10.125 24.928 1.00 85.62 119 SER A C 1
ATOM 953 O O . SER A 1 119 ? -20.964 -9.543 24.846 1.00 85.62 119 SER A O 1
ATOM 955 N N . ASN A 1 120 ? -22.940 -10.097 23.937 1.00 89.38 120 ASN A N 1
ATOM 956 C CA . ASN A 1 120 ? -22.704 -9.427 22.665 1.00 89.38 120 ASN A CA 1
ATOM 957 C C . ASN A 1 120 ? -23.313 -8.022 22.646 1.00 89.38 120 ASN A C 1
ATOM 959 O O . ASN A 1 120 ? -24.434 -7.806 23.119 1.00 89.38 120 ASN A O 1
ATOM 963 N N . VAL A 1 121 ? -22.592 -7.094 22.021 1.00 92.06 121 VAL A N 1
ATOM 964 C CA . VAL A 1 121 ? -23.008 -5.713 21.778 1.00 92.06 121 VAL A CA 1
ATOM 965 C C . VAL A 1 121 ? -23.280 -5.535 20.290 1.00 92.06 121 VAL A C 1
ATOM 967 O O . VAL A 1 121 ? -22.411 -5.787 19.463 1.00 92.06 121 VAL A O 1
ATOM 970 N N . PHE A 1 122 ? -24.482 -5.089 19.947 1.00 92.12 122 PHE A N 1
ATOM 971 C CA . PHE A 1 122 ? -24.877 -4.760 18.583 1.00 92.12 122 PHE A CA 1
ATOM 972 C C . PHE A 1 122 ? -24.883 -3.246 18.410 1.00 92.12 122 PHE A C 1
ATOM 974 O O . PHE A 1 122 ? -25.539 -2.532 19.175 1.00 92.12 122 PHE A O 1
ATOM 981 N N . LEU A 1 123 ? -24.168 -2.773 17.394 1.00 93.12 123 LEU A N 1
ATOM 982 C CA . LEU A 1 123 ? -24.101 -1.365 17.021 1.00 93.12 123 LEU A CA 1
ATOM 983 C C . LEU A 1 123 ? -24.697 -1.177 15.633 1.00 93.12 123 LEU A C 1
ATOM 985 O O . LEU A 1 123 ? -24.490 -1.998 14.742 1.00 93.12 123 LEU A O 1
ATOM 989 N N . GLU A 1 124 ? -25.445 -0.091 15.480 1.00 92.69 124 GLU A N 1
ATOM 990 C CA . GLU A 1 124 ? -26.100 0.293 14.237 1.00 92.69 124 GLU A CA 1
ATOM 991 C C . GLU A 1 124 ? -25.777 1.755 13.935 1.00 92.69 124 GLU A C 1
ATOM 993 O O . GLU A 1 124 ? -25.927 2.610 14.808 1.00 92.69 124 GLU A O 1
ATOM 998 N N . PHE A 1 125 ? -25.355 2.043 12.705 1.00 91.75 125 PHE A N 1
ATOM 999 C CA . PHE A 1 125 ? -25.081 3.399 12.238 1.00 91.75 125 PHE A CA 1
ATOM 1000 C C . PHE A 1 125 ? -25.815 3.662 10.921 1.00 91.75 125 PHE A C 1
ATOM 1002 O O . PHE A 1 125 ? -25.666 2.913 9.958 1.00 91.75 125 PHE A O 1
ATOM 1009 N N . ARG A 1 126 ? -26.640 4.717 10.905 1.00 91.69 126 ARG A N 1
ATOM 1010 C CA . ARG A 1 126 ? -27.543 5.066 9.790 1.00 91.69 126 ARG A CA 1
ATOM 1011 C C . ARG A 1 126 ? -27.164 6.353 9.057 1.00 91.69 126 ARG A C 1
ATOM 1013 O O . ARG A 1 126 ? -27.695 6.605 7.982 1.00 91.69 126 ARG A O 1
ATOM 1020 N N . GLU A 1 127 ? -26.272 7.170 9.613 1.00 88.62 127 GLU A N 1
ATOM 1021 C CA . GLU A 1 127 ? -25.883 8.462 9.025 1.00 88.62 127 GLU A CA 1
ATOM 1022 C C . GLU A 1 127 ? -24.778 8.285 7.968 1.00 88.62 127 GLU A C 1
ATOM 1024 O O . GLU A 1 127 ? -23.722 8.909 8.015 1.00 88.62 127 GLU A O 1
ATOM 1029 N N . THR A 1 128 ? -25.033 7.408 6.997 1.00 88.94 128 THR A N 1
ATOM 1030 C CA . THR A 1 128 ? -24.128 7.012 5.901 1.00 88.94 128 THR A CA 1
ATOM 1031 C C . THR A 1 128 ? -24.438 7.758 4.598 1.00 88.94 128 THR A C 1
ATOM 1033 O O . THR A 1 128 ? -24.158 7.284 3.498 1.00 88.94 128 THR A O 1
ATOM 1036 N N . LYS A 1 129 ? -25.066 8.936 4.687 1.00 87.44 129 LYS A N 1
ATOM 1037 C CA . LYS A 1 129 ? -25.411 9.754 3.509 1.00 87.44 129 LYS A CA 1
ATOM 1038 C C . LYS A 1 129 ? -24.201 10.452 2.899 1.00 87.44 129 LYS A C 1
ATOM 1040 O O . LYS A 1 129 ? -24.205 10.747 1.709 1.00 87.44 129 LYS A O 1
ATOM 1045 N N . LEU A 1 130 ? -23.198 10.751 3.719 1.00 88.31 130 LEU A N 1
ATOM 1046 C CA . LEU A 1 130 ? -21.962 11.373 3.271 1.00 88.31 130 LEU A CA 1
ATOM 1047 C C . LEU A 1 130 ? -20.923 10.274 3.015 1.00 88.31 130 LEU A C 1
ATOM 1049 O O . LEU A 1 130 ? -20.677 9.455 3.902 1.00 88.31 130 LEU A O 1
ATOM 1053 N N . PRO A 1 131 ? -20.326 10.219 1.814 1.00 89.56 131 PRO A N 1
ATOM 1054 C CA . PRO A 1 131 ? -19.176 9.365 1.569 1.00 89.56 131 PRO A CA 1
ATOM 1055 C C . PRO A 1 131 ? -17.990 9.778 2.442 1.00 89.56 131 PRO A C 1
ATOM 1057 O O . PRO A 1 131 ? -17.801 10.963 2.715 1.00 89.56 131 PRO A O 1
ATOM 1060 N N . GLY A 1 132 ? -17.179 8.805 2.844 1.00 89.69 132 GLY A N 1
ATOM 1061 C CA . GLY A 1 132 ? -15.982 9.049 3.641 1.00 89.69 132 GLY A CA 1
ATOM 1062 C C . GLY A 1 132 ? -15.613 7.882 4.544 1.00 89.69 132 GLY A C 1
ATOM 1063 O O . GLY A 1 132 ? -16.310 6.863 4.624 1.00 89.69 132 GLY A O 1
ATOM 1064 N N . ASN A 1 133 ? -14.490 8.039 5.239 1.00 90.06 133 ASN A N 1
ATOM 1065 C CA . ASN A 1 133 ? -14.034 7.077 6.230 1.00 90.06 133 ASN A CA 1
ATOM 1066 C C . ASN A 1 133 ? -14.475 7.495 7.631 1.00 90.06 133 ASN A C 1
ATOM 1068 O O . ASN A 1 133 ? -14.184 8.589 8.109 1.00 90.06 133 ASN A O 1
ATOM 1072 N N . TYR A 1 134 ? -15.137 6.577 8.317 1.00 91.38 134 TYR A N 1
ATOM 1073 C CA . TYR A 1 134 ? -15.647 6.768 9.660 1.00 91.38 134 TYR A CA 1
ATOM 1074 C C . TYR A 1 134 ? -14.920 5.838 10.624 1.00 91.38 134 TYR A C 1
ATOM 1076 O O . TYR A 1 134 ? -14.698 4.661 10.336 1.00 91.38 134 TYR A O 1
ATOM 1084 N N . ARG A 1 135 ? -14.556 6.350 11.797 1.00 91.56 135 ARG A N 1
ATOM 1085 C CA . ARG A 1 135 ? -13.953 5.559 12.873 1.00 91.56 135 ARG A CA 1
ATOM 1086 C C . ARG A 1 135 ? -15.008 5.236 13.915 1.00 91.56 135 ARG A C 1
ATOM 1088 O O . ARG A 1 135 ? -15.550 6.146 14.536 1.00 91.56 135 ARG A O 1
ATOM 1095 N N . LEU A 1 136 ? -15.265 3.950 14.134 1.00 91.75 136 LEU A N 1
ATOM 1096 C CA . LEU A 1 136 ? -16.053 3.484 15.266 1.00 91.75 136 LEU A CA 1
ATOM 1097 C C . LEU A 1 136 ? -15.150 3.391 16.493 1.00 91.75 136 LEU A C 1
ATOM 1099 O O . LEU A 1 136 ? -14.191 2.619 16.515 1.00 91.75 136 LEU A O 1
ATOM 1103 N N . MET A 1 137 ? -15.471 4.169 17.512 1.00 92.44 137 MET A N 1
ATOM 1104 C CA . MET A 1 137 ? -14.701 4.310 18.738 1.00 92.44 137 MET A CA 1
ATOM 1105 C C . MET A 1 137 ? -15.441 3.678 19.918 1.00 92.44 137 MET A C 1
ATOM 1107 O O . MET A 1 137 ? -16.669 3.739 19.998 1.00 92.44 137 MET A O 1
ATOM 1111 N N . HIS A 1 138 ? -14.673 3.118 20.849 1.00 93.06 138 HIS A N 1
ATOM 1112 C CA . HIS A 1 138 ? -15.114 2.647 22.155 1.00 93.06 138 HIS A CA 1
ATOM 1113 C C . HIS A 1 138 ? -14.131 3.107 23.225 1.00 93.06 138 HIS A C 1
ATOM 1115 O O . HIS A 1 138 ? -12.966 2.708 23.185 1.00 93.06 138 HIS A O 1
ATOM 1121 N N . ASN A 1 139 ? -14.587 3.939 24.164 1.00 89.81 139 ASN A N 1
ATOM 1122 C CA . ASN A 1 139 ? -13.760 4.492 25.249 1.00 89.81 139 ASN A CA 1
ATOM 1123 C C . ASN A 1 139 ? -12.403 5.029 24.749 1.00 89.81 139 ASN A C 1
ATOM 1125 O O . ASN A 1 139 ? -11.353 4.600 25.227 1.00 89.81 139 ASN A O 1
ATOM 1129 N N . GLU A 1 140 ? -12.410 5.889 23.727 1.00 87.50 140 GLU A N 1
ATOM 1130 C CA . GLU A 1 140 ? -11.211 6.454 23.071 1.00 87.50 140 GLU A CA 1
ATOM 1131 C C . GLU A 1 140 ? -10.375 5.496 22.204 1.00 87.50 140 GLU A C 1
ATOM 1133 O O . GLU A 1 140 ? -9.404 5.914 21.570 1.00 87.50 140 GLU A O 1
ATOM 1138 N N . ARG A 1 141 ? -10.745 4.216 22.091 1.00 87.88 141 ARG A N 1
ATOM 1139 C CA . ARG A 1 141 ? -10.059 3.257 21.210 1.00 87.88 141 ARG A CA 1
ATOM 1140 C C . ARG A 1 141 ? -10.848 3.021 19.933 1.00 87.88 141 ARG A C 1
ATOM 1142 O O . ARG A 1 141 ? -12.045 2.762 19.974 1.00 87.88 141 ARG A O 1
ATOM 1149 N N . THR A 1 142 ? -10.173 3.034 18.787 1.00 87.75 142 THR A N 1
ATOM 1150 C CA . THR A 1 142 ? -10.797 2.647 17.515 1.00 87.75 142 THR A CA 1
ATOM 1151 C C . THR A 1 142 ? -11.074 1.144 17.504 1.00 87.75 142 THR A C 1
ATOM 1153 O O . THR A 1 142 ? -10.140 0.341 17.513 1.00 87.75 142 THR A O 1
ATOM 1156 N N . LEU A 1 143 ? -12.355 0.773 17.467 1.00 86.56 143 LEU A N 1
ATOM 1157 C CA . LEU A 1 143 ? -12.807 -0.606 17.289 1.00 86.56 143 LEU A CA 1
ATOM 1158 C C . LEU A 1 143 ? -12.764 -1.029 15.825 1.00 86.56 143 LEU A C 1
ATOM 1160 O O . LEU A 1 143 ? -12.249 -2.093 15.511 1.00 86.56 143 LEU A O 1
ATOM 1164 N N . SER A 1 144 ? -13.310 -0.201 14.938 1.00 85.50 144 SER A N 1
ATOM 1165 C CA . SER A 1 144 ? -13.492 -0.533 13.524 1.00 85.50 144 SER A CA 1
ATOM 1166 C C . SER A 1 144 ? -13.435 0.733 12.663 1.00 85.50 144 SER A C 1
ATOM 1168 O O . SER A 1 144 ? -13.594 1.851 13.160 1.00 85.50 144 SER A O 1
ATOM 1170 N N . ILE A 1 145 ? -13.158 0.552 11.372 1.00 87.06 145 ILE A N 1
ATOM 1171 C CA . ILE A 1 145 ? -13.176 1.614 10.366 1.00 87.06 145 ILE A CA 1
ATOM 1172 C C . ILE A 1 145 ? -14.228 1.245 9.328 1.00 87.06 145 ILE A C 1
ATOM 1174 O O . ILE A 1 145 ? -14.162 0.177 8.719 1.00 87.06 145 ILE A O 1
ATOM 1178 N N . LEU A 1 146 ? -15.162 2.159 9.108 1.00 88.00 146 LEU A N 1
ATOM 1179 C CA . LEU A 1 146 ? -16.206 2.040 8.107 1.00 88.00 146 LEU A CA 1
ATOM 1180 C C . LEU A 1 146 ? -15.849 2.925 6.921 1.00 88.00 146 LEU A C 1
ATOM 1182 O O . LEU A 1 146 ? -15.494 4.086 7.113 1.00 88.00 146 LEU A O 1
ATOM 1186 N N . SER A 1 147 ? -15.983 2.414 5.705 1.00 90.06 147 SER A N 1
ATOM 1187 C CA . SER A 1 147 ? -15.840 3.230 4.499 1.00 90.06 147 SER A CA 1
ATOM 1188 C C . SER A 1 147 ? -17.189 3.305 3.806 1.00 90.06 147 SER A C 1
ATOM 1190 O O . SER A 1 147 ? -17.667 2.311 3.252 1.00 90.06 147 SER A O 1
ATOM 1192 N N . VAL A 1 148 ? -17.804 4.484 3.864 1.00 90.88 148 VAL A N 1
ATOM 1193 C CA . VAL A 1 148 ? -19.037 4.780 3.142 1.00 90.88 148 VAL A CA 1
ATOM 1194 C C . VAL A 1 148 ? -18.649 5.261 1.754 1.00 90.88 148 VAL A C 1
ATOM 1196 O O . VAL A 1 148 ? -17.979 6.285 1.618 1.00 90.88 148 VAL A O 1
ATOM 1199 N N . ASN A 1 149 ? -19.052 4.525 0.725 1.00 90.12 149 ASN A N 1
ATOM 1200 C CA . ASN A 1 149 ? -18.724 4.849 -0.659 1.00 90.12 149 ASN A CA 1
ATOM 1201 C C . ASN A 1 149 ? -19.995 5.095 -1.474 1.00 90.12 149 ASN A C 1
ATOM 1203 O O . ASN A 1 149 ? -21.024 4.483 -1.187 1.00 90.12 149 ASN A O 1
ATOM 1207 N N . PRO A 1 150 ? -19.937 5.936 -2.519 1.00 87.56 150 PRO A N 1
ATOM 1208 C CA . PRO A 1 150 ? -21.014 6.023 -3.498 1.00 87.56 150 PRO A CA 1
ATOM 1209 C C . PRO A 1 150 ? -21.306 4.658 -4.129 1.00 87.56 150 PRO A C 1
ATOM 1211 O O . PRO A 1 150 ? -20.442 3.772 -4.165 1.00 87.56 150 PRO A O 1
ATOM 1214 N N . TRP A 1 151 ? -22.518 4.501 -4.655 1.00 84.31 151 TRP A N 1
ATOM 1215 C CA . TRP A 1 151 ? -22.875 3.319 -5.431 1.00 84.31 151 TRP A CA 1
ATOM 1216 C C . TRP A 1 151 ? -21.994 3.239 -6.680 1.00 84.31 151 TRP A C 1
ATOM 1218 O O . TRP A 1 151 ? -21.698 4.249 -7.322 1.00 84.31 151 TRP A O 1
ATOM 1228 N N . LYS A 1 152 ? -21.546 2.032 -7.039 1.00 81.31 152 LYS A N 1
ATOM 1229 C CA . LYS A 1 152 ? -20.676 1.851 -8.215 1.00 81.31 152 LYS A CA 1
ATOM 1230 C C . LYS A 1 152 ? -21.398 2.258 -9.497 1.00 81.31 152 LYS A C 1
ATOM 1232 O O . LYS A 1 152 ? -20.768 2.738 -10.430 1.00 81.31 152 LYS A O 1
ATOM 1237 N N . GLU A 1 153 ? -22.713 2.092 -9.509 1.00 82.25 153 GLU A N 1
ATOM 1238 C CA . GLU A 1 153 ? -23.633 2.432 -10.588 1.00 82.25 153 GLU A CA 1
ATOM 1239 C C . GLU A 1 153 ? -23.699 3.945 -10.846 1.00 82.25 153 GLU A C 1
ATOM 1241 O O . GLU A 1 153 ? -23.988 4.357 -11.965 1.00 82.25 153 GLU A O 1
ATOM 1246 N N . GLU A 1 154 ? -23.391 4.772 -9.841 1.00 77.94 154 GLU A N 1
ATOM 1247 C CA . GLU A 1 154 ? -23.320 6.234 -9.968 1.00 77.94 154 GLU A CA 1
ATOM 1248 C C . GLU A 1 154 ? -21.966 6.716 -10.513 1.00 77.94 154 GLU A C 1
ATOM 1250 O O . GLU A 1 154 ? -21.794 7.899 -10.803 1.00 77.94 154 GLU A O 1
ATOM 1255 N N . SER A 1 155 ? -20.980 5.824 -10.657 1.00 78.81 155 SER A N 1
ATOM 1256 C CA . SER A 1 155 ? -19.676 6.196 -11.206 1.00 78.81 155 SER A CA 1
ATOM 1257 C C . SER A 1 155 ? -19.763 6.362 -12.724 1.00 78.81 155 SER A C 1
ATOM 1259 O O . SER A 1 155 ? -19.884 5.385 -13.464 1.00 78.81 155 SER A O 1
ATOM 1261 N N . GLU A 1 156 ? -19.637 7.596 -13.216 1.00 79.19 156 GLU A N 1
ATOM 1262 C CA . GLU A 1 156 ? -19.450 7.851 -14.647 1.00 79.19 156 GLU A CA 1
ATOM 1263 C C . GLU A 1 156 ? -18.052 7.397 -15.096 1.00 79.19 156 GLU A C 1
ATOM 1265 O O . GLU A 1 156 ? -17.076 8.142 -15.048 1.00 79.19 156 GLU A O 1
ATOM 1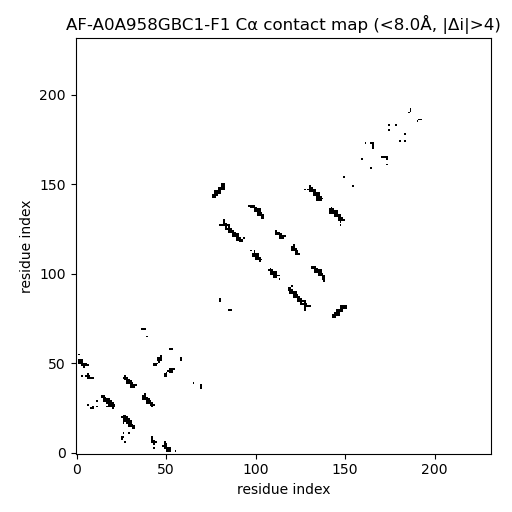270 N N . LEU A 1 157 ? -17.949 6.157 -15.578 1.00 77.94 157 LEU A N 1
ATOM 1271 C CA . LEU A 1 157 ? -16.710 5.588 -16.119 1.00 77.94 157 LEU A CA 1
ATOM 1272 C C . LEU A 1 157 ? -16.486 5.978 -17.590 1.00 77.94 157 LEU A C 1
ATOM 1274 O O . LEU A 1 157 ? -16.209 5.128 -18.438 1.00 77.94 157 LEU A O 1
ATOM 1278 N N . ARG A 1 158 ? -16.642 7.264 -17.925 1.00 81.31 158 ARG A N 1
ATOM 1279 C CA . ARG A 1 158 ? -16.329 7.749 -19.276 1.00 81.31 158 ARG A CA 1
ATOM 1280 C C . ARG A 1 158 ? -14.818 7.757 -19.479 1.00 81.31 158 ARG A C 1
ATOM 1282 O O . ARG A 1 158 ? -14.081 8.374 -18.716 1.00 81.31 158 ARG A O 1
ATOM 1289 N N . PHE A 1 159 ? -14.366 7.081 -20.527 1.00 79.94 159 PHE A N 1
ATOM 1290 C CA . PHE A 1 159 ? -12.973 7.138 -20.945 1.00 79.94 159 PHE A CA 1
ATOM 1291 C C . PHE A 1 159 ? -12.675 8.502 -21.567 1.00 79.94 159 PHE A C 1
ATOM 1293 O O . PHE A 1 159 ? -13.456 9.006 -22.375 1.00 79.94 159 PHE A O 1
ATOM 1300 N N . TYR A 1 160 ? -11.537 9.081 -21.193 1.00 82.12 160 TYR A N 1
ATOM 1301 C CA . TYR A 1 160 ? -10.996 10.247 -21.879 1.00 82.12 160 TYR A CA 1
ATOM 1302 C C . TYR A 1 160 ? -10.507 9.848 -23.272 1.00 82.12 160 TYR A C 1
ATOM 1304 O O . TYR A 1 160 ? -9.977 8.749 -23.460 1.00 82.12 160 TYR A O 1
ATOM 1312 N N . ASP A 1 161 ? -10.674 10.744 -24.244 1.00 83.88 161 ASP A N 1
ATOM 1313 C CA . ASP A 1 161 ? -10.027 10.588 -25.541 1.00 83.88 161 ASP A CA 1
ATOM 1314 C C . ASP A 1 161 ? -8.528 10.928 -25.454 1.00 83.88 161 ASP A C 1
ATOM 1316 O O . ASP A 1 161 ? -8.030 11.457 -24.455 1.00 83.88 161 ASP A O 1
ATOM 1320 N N . SER A 1 162 ? -7.783 10.592 -26.508 1.00 78.31 162 SER A N 1
ATOM 1321 C CA . SER A 1 162 ? -6.337 10.817 -26.541 1.00 78.31 162 SER A CA 1
ATOM 1322 C C . SER A 1 162 ? -5.956 12.296 -26.459 1.00 78.31 162 SER A C 1
ATOM 1324 O O . SER A 1 162 ? -4.916 12.607 -25.892 1.00 78.31 162 SER A O 1
ATOM 1326 N N . ALA A 1 163 ? -6.780 13.203 -26.995 1.00 82.75 163 ALA A N 1
ATOM 1327 C CA . ALA A 1 163 ? -6.479 14.633 -26.991 1.00 82.75 163 ALA A CA 1
ATOM 1328 C C . ALA A 1 163 ? -6.623 15.228 -25.582 1.00 82.75 163 ALA A C 1
ATOM 1330 O O . ALA A 1 163 ? -5.753 15.971 -25.134 1.00 82.75 163 ALA A O 1
ATOM 1331 N N . ALA A 1 164 ? -7.671 14.837 -24.855 1.00 85.50 164 ALA A N 1
ATOM 1332 C CA . ALA A 1 164 ? -7.870 15.209 -23.461 1.00 85.50 164 ALA A CA 1
ATOM 1333 C C . ALA A 1 164 ? -6.768 14.632 -22.556 1.00 85.50 164 ALA A C 1
ATOM 1335 O O . ALA A 1 164 ? -6.313 15.297 -21.627 1.00 85.50 164 ALA A O 1
ATOM 1336 N N . LEU A 1 165 ? -6.305 13.408 -22.838 1.00 84.06 165 LEU A N 1
ATOM 1337 C CA . LEU A 1 165 ? -5.186 12.786 -22.122 1.00 84.06 165 LEU A CA 1
ATOM 1338 C C . LEU A 1 165 ? -3.866 13.540 -22.317 1.00 84.06 165 LEU A C 1
ATOM 1340 O O . LEU A 1 165 ? -3.130 13.707 -21.345 1.00 84.06 165 LEU A O 1
ATOM 1344 N N . ASP A 1 166 ? -3.579 14.009 -23.532 1.00 84.19 166 ASP A N 1
ATOM 1345 C CA . ASP A 1 166 ? -2.359 14.769 -23.828 1.00 84.19 166 ASP A CA 1
ATOM 1346 C C . ASP A 1 166 ? -2.338 16.131 -23.104 1.00 84.19 166 ASP A C 1
ATOM 1348 O O . ASP A 1 166 ? -1.274 16.590 -22.680 1.00 84.19 166 ASP A O 1
ATOM 1352 N N . GLU A 1 167 ? -3.504 16.760 -22.911 1.00 87.56 167 GLU A N 1
ATOM 1353 C CA . GLU A 1 167 ? -3.645 18.000 -22.135 1.00 87.56 167 GLU A CA 1
ATOM 1354 C C . GLU A 1 167 ? -3.516 17.760 -20.620 1.00 87.56 167 GLU A C 1
ATOM 1356 O O . GLU A 1 167 ? -2.813 18.497 -19.927 1.00 87.56 167 GLU A O 1
ATOM 1361 N N . LEU A 1 168 ? -4.159 16.708 -20.100 1.00 87.31 168 LEU A N 1
ATOM 1362 C CA . LEU A 1 168 ? -4.146 16.356 -18.673 1.00 87.31 168 LEU A CA 1
ATOM 1363 C C . LEU A 1 168 ? -2.782 15.847 -18.189 1.00 87.31 168 LEU A C 1
ATOM 1365 O O . LEU A 1 168 ? -2.404 16.082 -17.039 1.00 87.31 168 LEU A O 1
ATOM 1369 N N . LEU A 1 169 ? -2.063 15.107 -19.034 1.00 86.38 169 LEU A N 1
ATOM 1370 C CA . LEU A 1 169 ? -0.813 14.432 -18.689 1.00 86.38 169 LEU A CA 1
ATOM 1371 C C . LEU A 1 169 ? 0.295 14.794 -19.689 1.00 86.38 169 LEU A C 1
ATOM 1373 O O . LEU A 1 169 ? 0.741 13.941 -20.465 1.00 86.38 169 LEU A O 1
ATOM 1377 N N . PRO A 1 170 ? 0.799 16.040 -19.654 1.00 80.62 170 PRO A N 1
ATOM 1378 C CA . PRO A 1 170 ? 1.848 16.473 -20.564 1.00 80.62 170 PRO A CA 1
ATOM 1379 C C . PRO A 1 170 ? 3.107 15.611 -20.389 1.00 80.62 170 PRO A C 1
ATOM 1381 O O . PRO A 1 170 ? 3.679 15.512 -19.303 1.00 80.62 170 PRO A O 1
ATOM 1384 N N . GLY A 1 171 ? 3.542 14.972 -21.477 1.00 79.38 171 GLY A N 1
ATOM 1385 C CA . GLY A 1 171 ? 4.703 14.074 -21.498 1.00 79.38 171 GLY A CA 1
ATOM 1386 C C . GLY A 1 171 ? 4.381 12.595 -21.257 1.00 79.38 171 GLY A C 1
ATOM 1387 O O . GLY A 1 171 ? 5.279 11.756 -21.372 1.00 79.38 171 GLY A O 1
ATOM 1388 N N . ALA A 1 172 ? 3.124 12.245 -20.975 1.00 80.69 172 ALA A N 1
ATOM 1389 C CA . ALA A 1 172 ? 2.681 10.860 -21.035 1.00 80.69 172 ALA A CA 1
ATOM 1390 C C . ALA A 1 172 ? 2.528 10.413 -22.495 1.00 80.69 172 ALA A C 1
ATOM 1392 O O . ALA A 1 172 ? 2.213 11.198 -23.384 1.00 80.69 172 ALA A O 1
ATOM 1393 N N . ARG A 1 173 ? 2.760 9.123 -22.753 1.00 75.19 173 ARG A N 1
ATOM 1394 C CA . ARG A 1 173 ? 2.519 8.517 -24.064 1.00 75.19 173 ARG A CA 1
ATOM 1395 C C . ARG A 1 173 ? 1.338 7.571 -23.959 1.00 75.19 173 ARG A C 1
ATOM 1397 O O . ARG A 1 173 ? 1.456 6.515 -23.340 1.00 75.19 173 ARG A O 1
ATOM 1404 N N . HIS A 1 174 ? 0.228 7.929 -24.594 1.00 76.00 174 HIS A N 1
ATOM 1405 C CA . HIS A 1 174 ? -0.918 7.039 -24.705 1.00 76.00 174 HIS A CA 1
ATOM 1406 C C . HIS A 1 174 ? -0.583 5.854 -25.628 1.00 76.00 174 HIS A C 1
ATOM 1408 O O . HIS A 1 174 ? -0.158 6.027 -26.774 1.00 76.00 174 HIS A O 1
ATOM 1414 N N . LEU A 1 175 ? -0.736 4.634 -25.111 1.00 72.94 175 LEU A N 1
ATOM 1415 C CA . LEU A 1 175 ? -0.611 3.395 -25.873 1.00 72.94 175 LEU A CA 1
ATOM 1416 C C . LEU A 1 175 ? -2.031 2.882 -26.113 1.00 72.94 175 LEU A C 1
ATOM 1418 O O . LEU A 1 175 ? -2.678 2.438 -25.173 1.00 72.94 175 LEU A O 1
ATOM 1422 N N . GLY A 1 176 ? -2.527 3.000 -27.346 1.00 70.00 176 GLY A N 1
ATOM 1423 C CA . GLY A 1 176 ? -3.869 2.525 -27.692 1.00 70.00 176 GLY A CA 1
ATOM 1424 C C . GLY A 1 176 ? -4.030 1.008 -27.530 1.00 70.00 176 GLY A C 1
ATOM 1425 O O . GLY A 1 176 ? -3.044 0.272 -27.470 1.00 70.00 176 GLY A O 1
ATOM 1426 N N . ASP A 1 177 ? -5.283 0.548 -27.534 1.00 67.19 177 ASP A N 1
ATOM 1427 C CA . ASP A 1 177 ? -5.706 -0.831 -27.216 1.00 67.19 177 ASP A CA 1
ATOM 1428 C C . ASP A 1 177 ? -5.047 -1.939 -28.064 1.00 67.19 177 ASP A C 1
ATOM 1430 O O . ASP A 1 177 ? -4.981 -3.098 -27.662 1.00 67.19 177 ASP A O 1
ATOM 1434 N N . THR A 1 178 ? -4.541 -1.599 -29.250 1.00 61.34 178 THR A N 1
ATOM 1435 C CA . THR A 1 178 ? -3.936 -2.543 -30.205 1.00 61.34 178 THR A CA 1
ATOM 1436 C C . THR A 1 178 ? -2.409 -2.567 -30.165 1.00 61.34 178 THR A C 1
ATOM 1438 O O . THR A 1 178 ? -1.784 -3.339 -30.896 1.00 61.34 178 THR A O 1
ATOM 1441 N N . ALA A 1 179 ? -1.777 -1.737 -29.331 1.00 63.41 179 ALA A N 1
ATOM 1442 C CA . ALA A 1 179 ? -0.330 -1.735 -29.207 1.00 63.41 179 ALA A CA 1
ATOM 1443 C C . ALA A 1 179 ? 0.131 -2.999 -28.474 1.00 63.41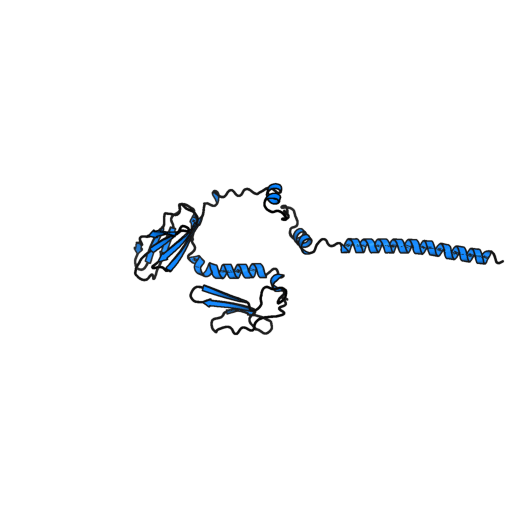 179 ALA A C 1
ATOM 1445 O O . ALA A 1 179 ? -0.362 -3.333 -27.399 1.00 63.41 179 ALA A O 1
ATOM 1446 N N . ASN A 1 180 ? 1.137 -3.685 -29.019 1.00 75.06 180 ASN A N 1
ATOM 1447 C CA . ASN A 1 180 ? 1.841 -4.724 -28.283 1.00 75.06 180 ASN A CA 1
ATOM 1448 C C . ASN A 1 180 ? 2.582 -4.052 -27.114 1.00 75.06 180 ASN A C 1
ATOM 1450 O O . ASN A 1 180 ? 3.695 -3.546 -27.272 1.00 75.06 180 ASN A O 1
ATOM 1454 N N . ILE A 1 181 ? 1.923 -3.977 -25.952 1.00 77.12 181 ILE A N 1
ATOM 1455 C CA . ILE A 1 181 ? 2.370 -3.219 -24.773 1.00 77.12 181 ILE A CA 1
ATOM 1456 C C . ILE A 1 181 ? 3.807 -3.597 -24.406 1.00 77.12 181 ILE A C 1
ATOM 1458 O O . ILE A 1 181 ? 4.607 -2.735 -24.052 1.00 77.12 181 ILE A O 1
ATOM 1462 N N . SER A 1 182 ? 4.159 -4.878 -24.550 1.00 76.56 182 SER A N 1
ATOM 1463 C CA . SER A 1 182 ? 5.511 -5.371 -24.291 1.00 76.56 182 SER A CA 1
ATOM 1464 C C . SER A 1 182 ? 6.562 -4.668 -25.155 1.00 76.56 182 SER A C 1
ATOM 1466 O O . SER A 1 182 ? 7.563 -4.177 -24.633 1.00 76.56 182 SER A O 1
ATOM 1468 N N . GLU A 1 183 ? 6.309 -4.547 -26.459 1.00 76.25 183 GLU A N 1
ATOM 1469 C CA . GLU A 1 183 ? 7.229 -3.918 -27.406 1.00 76.25 183 GLU A CA 1
ATOM 1470 C C . GLU A 1 183 ? 7.308 -2.403 -27.190 1.00 76.25 183 GLU A C 1
ATOM 1472 O O . GLU A 1 183 ? 8.399 -1.832 -27.159 1.00 76.25 183 GLU A O 1
ATOM 1477 N N . ALA A 1 184 ? 6.169 -1.748 -26.954 1.00 75.69 184 ALA A N 1
ATOM 1478 C CA . ALA A 1 184 ? 6.126 -0.317 -26.662 1.00 75.69 184 ALA A CA 1
ATOM 1479 C C . ALA A 1 184 ? 6.898 0.036 -25.376 1.00 75.69 184 ALA A C 1
ATOM 1481 O O . ALA A 1 184 ? 7.668 1.000 -25.349 1.00 75.69 184 ALA A O 1
ATOM 1482 N N . VAL A 1 185 ? 6.751 -0.778 -24.325 1.00 76.25 185 VAL A N 1
ATOM 1483 C CA . VAL A 1 185 ? 7.494 -0.624 -23.066 1.00 76.25 185 VAL A CA 1
ATOM 1484 C C . VAL A 1 185 ? 8.9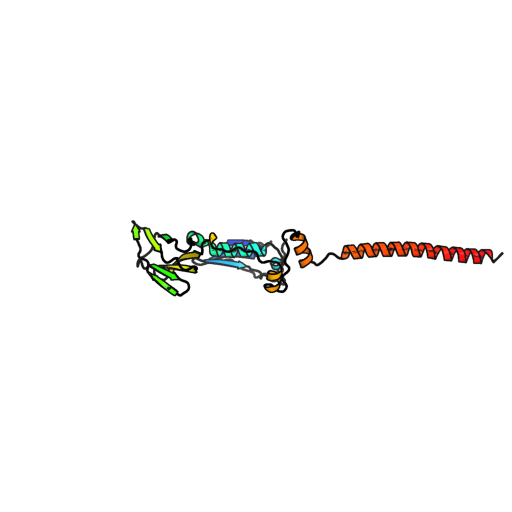85 -0.905 -23.264 1.00 76.25 185 VAL A C 1
ATOM 1486 O O . VAL A 1 185 ? 9.813 -0.177 -22.713 1.00 76.25 185 VAL A O 1
ATOM 1489 N N . GLN A 1 186 ? 9.355 -1.917 -24.056 1.00 74.25 186 GLN A N 1
ATOM 1490 C CA . GLN A 1 186 ? 10.759 -2.191 -24.377 1.00 74.25 186 GLN A CA 1
ATOM 1491 C C . GLN A 1 186 ? 11.408 -1.031 -25.137 1.00 74.25 186 GLN A C 1
ATOM 1493 O O . GLN A 1 186 ? 12.465 -0.559 -24.718 1.00 74.25 186 GLN A O 1
ATOM 1498 N N . GLN A 1 187 ? 10.755 -0.514 -26.183 1.00 76.56 187 GLN A N 1
ATOM 1499 C CA . GLN A 1 187 ? 11.253 0.632 -26.949 1.00 76.56 187 GLN A CA 1
ATOM 1500 C C . GLN A 1 187 ? 11.363 1.897 -26.088 1.00 76.56 187 GLN A C 1
ATOM 1502 O O . GLN A 1 187 ? 12.284 2.687 -26.276 1.00 76.56 187 GLN A O 1
ATOM 1507 N N . SER A 1 188 ? 10.457 2.090 -25.123 1.00 73.75 188 SER A N 1
ATOM 1508 C CA . SER A 1 188 ? 10.533 3.217 -24.188 1.00 73.75 188 SER A CA 1
ATOM 1509 C C . SER A 1 188 ? 11.677 3.088 -23.179 1.00 73.75 188 SER A C 1
ATOM 1511 O O . SER A 1 188 ? 12.223 4.106 -22.767 1.00 73.75 188 SER A O 1
ATOM 1513 N N . ARG A 1 189 ? 12.017 1.868 -22.739 1.00 70.50 189 ARG A N 1
ATOM 1514 C CA . ARG A 1 189 ? 13.059 1.637 -21.723 1.00 70.50 189 ARG A CA 1
ATOM 1515 C C . ARG A 1 189 ? 14.466 1.569 -22.296 1.00 70.50 189 ARG A C 1
ATOM 1517 O O . ARG A 1 189 ? 15.391 2.083 -21.679 1.00 70.50 189 ARG A O 1
ATOM 1524 N N . PHE A 1 190 ? 14.626 0.904 -23.434 1.00 72.31 190 PHE A N 1
ATOM 1525 C CA . PHE A 1 190 ? 15.934 0.596 -24.018 1.00 72.31 190 PHE A CA 1
ATOM 1526 C C . PHE A 1 190 ? 16.193 1.347 -25.330 1.00 72.31 190 PHE A C 1
ATOM 1528 O O . PHE A 1 190 ? 17.280 1.241 -25.893 1.00 72.31 190 PHE A O 1
ATOM 1535 N N . GLY A 1 191 ? 15.220 2.128 -25.809 1.00 71.56 191 GLY A N 1
ATOM 1536 C CA . GLY A 1 191 ? 15.268 2.753 -27.126 1.00 71.56 191 GLY A CA 1
ATOM 1537 C C . GLY A 1 191 ? 14.952 1.760 -28.248 1.00 71.56 191 GLY A C 1
ATOM 1538 O O . GLY A 1 191 ? 14.609 0.600 -28.019 1.00 71.56 191 GLY A O 1
ATOM 1539 N N . LYS A 1 192 ? 15.050 2.220 -29.499 1.00 76.44 192 LYS A N 1
ATOM 1540 C CA . LYS A 1 192 ? 14.943 1.336 -30.666 1.00 76.44 192 LYS A CA 1
ATOM 1541 C C . LYS A 1 192 ? 16.277 0.626 -30.902 1.00 76.44 192 LYS A C 1
ATOM 1543 O O . LYS A 1 192 ? 17.333 1.251 -30.873 1.00 76.44 192 LYS A O 1
ATOM 1548 N N . GLU A 1 193 ? 16.229 -0.668 -31.203 1.00 83.25 193 GLU A N 1
ATOM 1549 C CA . GLU A 1 193 ? 17.410 -1.458 -31.558 1.00 83.25 193 GLU A CA 1
ATOM 1550 C C . GLU A 1 193 ? 17.950 -1.067 -32.947 1.00 83.25 193 GLU A C 1
ATOM 1552 O O . GLU A 1 193 ? 17.602 -1.674 -33.960 1.00 83.25 193 GLU A O 1
ATOM 1557 N N . LEU A 1 194 ? 18.815 -0.049 -33.014 1.00 86.50 194 LEU A N 1
ATOM 1558 C CA . LEU A 1 194 ? 19.381 0.418 -34.289 1.00 86.50 194 LEU A CA 1
ATOM 1559 C C . LEU A 1 194 ? 20.516 -0.468 -34.831 1.00 86.50 194 LEU A C 1
ATOM 1561 O O . LEU A 1 194 ? 20.889 -0.348 -35.998 1.00 86.50 194 LEU A O 1
ATOM 1565 N N . TRP A 1 195 ? 21.060 -1.369 -34.009 1.00 88.75 195 TRP A N 1
ATOM 1566 C CA . TRP A 1 195 ? 22.225 -2.190 -34.355 1.00 88.75 195 TRP A CA 1
ATOM 1567 C C . TRP A 1 195 ? 22.002 -3.049 -35.609 1.00 88.75 195 TRP A C 1
ATOM 1569 O O . TRP A 1 195 ? 22.930 -3.234 -36.390 1.00 88.75 195 TRP A O 1
ATOM 1579 N N . LYS A 1 196 ? 20.766 -3.507 -35.855 1.00 89.88 196 LYS A N 1
ATOM 1580 C CA . LYS A 1 196 ? 20.403 -4.282 -37.054 1.00 89.88 196 LYS A CA 1
ATOM 1581 C C . LYS A 1 196 ? 20.594 -3.463 -38.334 1.00 89.88 196 LYS A C 1
ATOM 1583 O O . LYS A 1 196 ? 21.107 -3.985 -39.321 1.00 89.88 196 LYS A O 1
ATOM 1588 N N . TYR A 1 197 ? 20.246 -2.174 -38.304 1.00 92.69 197 TYR A N 1
ATOM 1589 C CA . TYR A 1 197 ? 20.449 -1.269 -39.440 1.00 92.69 197 TYR A CA 1
ATOM 1590 C C . TYR A 1 197 ? 21.934 -0.989 -39.673 1.00 92.69 197 TYR A C 1
ATOM 1592 O O . TYR A 1 197 ? 22.384 -1.044 -40.815 1.00 92.69 197 TYR A O 1
ATOM 1600 N N . PHE A 1 198 ? 22.707 -0.755 -38.606 1.00 95.06 198 PHE A N 1
ATOM 1601 C CA . PHE A 1 198 ? 24.159 -0.580 -38.716 1.00 95.06 198 PHE A CA 1
ATOM 1602 C C . PHE A 1 198 ? 24.855 -1.834 -39.254 1.00 95.06 198 PHE A C 1
ATOM 1604 O O . PHE A 1 198 ? 25.735 -1.722 -40.103 1.00 95.06 198 PHE A O 1
ATOM 1611 N N . LEU A 1 199 ? 24.430 -3.024 -38.823 1.00 95.44 199 LEU A N 1
ATOM 1612 C CA . LEU A 1 199 ? 24.969 -4.287 -39.322 1.00 95.44 199 LEU A CA 1
ATOM 1613 C C . LEU A 1 199 ? 24.662 -4.483 -40.814 1.00 95.44 199 LEU A C 1
ATOM 1615 O O . LEU A 1 199 ? 25.542 -4.857 -41.585 1.00 95.44 199 LEU A O 1
ATOM 1619 N N . MET A 1 200 ? 23.433 -4.182 -41.241 1.00 96.44 200 MET A N 1
ATOM 1620 C CA . MET A 1 200 ? 23.057 -4.254 -42.654 1.00 96.44 200 MET A CA 1
ATOM 1621 C C . MET A 1 200 ? 23.844 -3.248 -43.504 1.00 96.44 200 MET A C 1
ATOM 1623 O O . MET A 1 200 ? 24.341 -3.603 -44.571 1.00 96.44 200 MET A O 1
ATOM 1627 N N . ALA A 1 201 ? 24.016 -2.016 -43.016 1.00 96.06 201 ALA A N 1
ATOM 1628 C CA . ALA A 1 201 ? 24.838 -1.007 -43.677 1.00 96.06 201 ALA A CA 1
ATOM 1629 C C . ALA A 1 201 ? 26.306 -1.452 -43.802 1.00 96.06 201 ALA A C 1
ATOM 1631 O O . ALA A 1 201 ? 26.908 -1.268 -44.859 1.00 96.06 201 ALA A O 1
ATOM 1632 N N . ALA A 1 202 ? 26.861 -2.093 -42.768 1.00 96.50 202 ALA A N 1
ATOM 1633 C CA . ALA A 1 202 ? 28.209 -2.654 -42.806 1.00 96.50 202 ALA A CA 1
ATOM 1634 C C . ALA A 1 202 ? 28.346 -3.747 -43.880 1.00 96.50 202 ALA A C 1
ATOM 1636 O O . ALA A 1 202 ? 29.306 -3.725 -44.647 1.00 96.50 202 ALA A O 1
ATOM 1637 N N . PHE A 1 203 ? 27.370 -4.657 -44.002 1.00 97.06 203 PHE A N 1
ATOM 1638 C CA . PHE A 1 203 ? 27.379 -5.666 -45.067 1.00 97.06 203 PHE A CA 1
ATOM 1639 C C . PHE A 1 203 ? 27.302 -5.055 -46.468 1.00 97.06 203 PHE A C 1
ATOM 1641 O O . PHE A 1 203 ? 28.013 -5.507 -47.363 1.00 97.06 203 PHE A O 1
ATOM 1648 N N . ILE A 1 204 ? 26.478 -4.021 -46.661 1.00 97.12 204 ILE A N 1
ATOM 1649 C CA . ILE A 1 204 ? 26.383 -3.310 -47.944 1.00 97.12 204 ILE A CA 1
ATOM 1650 C C . ILE A 1 204 ? 27.726 -2.665 -48.296 1.00 97.12 204 ILE A C 1
ATOM 1652 O O . ILE A 1 204 ? 28.197 -2.826 -49.420 1.00 97.12 204 ILE A O 1
ATOM 1656 N N . LEU A 1 205 ? 28.364 -1.979 -47.343 1.00 96.62 205 LEU A N 1
ATOM 1657 C CA . LEU A 1 205 ? 29.677 -1.361 -47.545 1.00 96.62 205 LEU A CA 1
ATOM 1658 C C . LEU A 1 205 ? 30.743 -2.390 -47.924 1.00 96.62 205 LEU A C 1
ATOM 1660 O O . LEU A 1 205 ? 31.483 -2.162 -48.876 1.00 96.62 205 LEU A O 1
ATOM 1664 N N . LEU A 1 206 ? 30.765 -3.540 -47.250 1.00 96.12 206 LEU A N 1
ATOM 1665 C CA . LEU A 1 206 ? 31.699 -4.631 -47.541 1.00 96.12 206 LEU A CA 1
ATOM 1666 C C . LEU A 1 206 ? 31.484 -5.182 -48.963 1.00 96.12 206 LEU A C 1
ATOM 1668 O O . LEU A 1 206 ? 32.434 -5.421 -49.707 1.00 96.12 206 LEU A O 1
ATOM 1672 N N . PHE A 1 207 ? 30.225 -5.319 -49.389 1.00 95.81 207 PHE A N 1
ATOM 1673 C CA . PHE A 1 207 ? 29.895 -5.753 -50.748 1.00 95.81 207 PHE A CA 1
ATOM 1674 C C . PHE A 1 207 ? 30.343 -4.735 -51.808 1.00 95.81 207 PHE A C 1
ATOM 1676 O O . PHE A 1 207 ? 30.896 -5.111 -52.843 1.00 95.81 207 PHE A O 1
ATOM 1683 N N . VAL A 1 208 ? 30.130 -3.442 -51.544 1.00 95.31 208 VAL A N 1
ATOM 1684 C CA . VAL A 1 208 ? 30.576 -2.346 -52.417 1.00 95.31 208 VAL A CA 1
ATOM 1685 C C . VAL A 1 208 ? 32.100 -2.314 -52.510 1.00 95.31 208 VAL A C 1
ATOM 1687 O O . VAL A 1 208 ? 32.638 -2.223 -53.613 1.00 95.31 208 VAL A O 1
ATOM 1690 N N . GLU A 1 209 ? 32.800 -2.449 -51.386 1.00 93.50 209 GLU A N 1
ATOM 1691 C CA . GLU A 1 209 ? 34.260 -2.519 -51.339 1.00 93.50 209 GLU A CA 1
ATOM 1692 C C . GLU A 1 209 ? 34.787 -3.684 -52.183 1.00 93.50 209 GLU A C 1
ATOM 1694 O O . GLU A 1 209 ? 35.673 -3.492 -53.013 1.00 93.50 209 GLU A O 1
ATOM 1699 N N . MET A 1 210 ? 34.184 -4.870 -52.066 1.00 93.06 210 MET A N 1
ATOM 1700 C CA . MET A 1 210 ? 34.580 -6.042 -52.847 1.00 93.06 210 MET A CA 1
ATOM 1701 C C . MET A 1 210 ? 34.395 -5.830 -54.363 1.00 93.06 210 MET A C 1
ATOM 1703 O O . MET A 1 210 ? 35.242 -6.248 -55.158 1.00 93.06 210 MET A O 1
ATOM 1707 N N . LEU A 1 211 ? 33.322 -5.150 -54.786 1.00 91.38 211 LEU A N 1
ATOM 1708 C CA . LEU A 1 211 ? 33.095 -4.794 -56.195 1.00 91.38 211 LEU A CA 1
ATOM 1709 C C . LEU A 1 211 ? 34.113 -3.763 -56.708 1.00 91.38 211 LEU A C 1
ATOM 1711 O O . LEU A 1 211 ? 34.627 -3.903 -57.825 1.00 91.38 211 LEU A O 1
ATOM 1715 N N . LEU A 1 212 ? 34.425 -2.747 -55.898 1.00 89.31 212 LEU A N 1
ATOM 1716 C CA . LEU A 1 212 ? 35.423 -1.726 -56.225 1.00 89.31 212 LEU A CA 1
ATOM 1717 C C . LEU A 1 212 ? 36.830 -2.330 -56.308 1.00 89.31 212 LEU A C 1
ATOM 1719 O O . LEU A 1 212 ? 37.513 -2.127 -57.312 1.00 89.31 212 LEU A O 1
ATOM 1723 N N . ALA A 1 213 ? 37.228 -3.141 -55.324 1.00 84.94 213 ALA A N 1
ATOM 1724 C CA . ALA A 1 213 ? 38.514 -3.837 -55.296 1.00 84.94 213 ALA A CA 1
ATOM 1725 C C . ALA A 1 213 ? 38.689 -4.759 -56.513 1.00 84.94 213 ALA A C 1
ATOM 1727 O O . ALA A 1 213 ? 39.737 -4.757 -57.160 1.00 84.94 213 ALA A O 1
ATOM 1728 N N . ARG A 1 214 ? 37.632 -5.486 -56.903 1.00 82.75 214 ARG A N 1
ATOM 1729 C CA . ARG A 1 214 ? 37.643 -6.337 -58.103 1.00 82.75 214 ARG A CA 1
ATOM 1730 C C . ARG A 1 214 ? 37.835 -5.542 -59.399 1.00 82.75 214 ARG A C 1
ATOM 1732 O O . ARG A 1 214 ? 38.468 -6.037 -60.329 1.00 82.75 214 ARG A O 1
ATOM 1739 N N . THR A 1 215 ? 37.278 -4.337 -59.484 1.00 76.12 215 THR A N 1
ATOM 1740 C CA . THR A 1 215 ? 37.367 -3.496 -60.690 1.00 76.12 215 THR A CA 1
ATOM 1741 C C . THR A 1 215 ? 38.698 -2.737 -60.755 1.00 76.12 215 THR A C 1
ATOM 1743 O O . THR A 1 215 ? 39.246 -2.567 -61.842 1.00 76.12 215 THR A O 1
ATOM 1746 N N . GLY A 1 216 ? 39.252 -2.340 -59.603 1.00 63.59 216 GLY A N 1
ATOM 1747 C CA . GLY A 1 216 ? 40.576 -1.719 -59.490 1.00 63.59 216 GLY A CA 1
ATOM 1748 C C . GLY A 1 216 ? 41.715 -2.669 -59.863 1.00 63.59 216 GLY A C 1
ATOM 1749 O O . GLY A 1 216 ? 42.545 -2.314 -60.696 1.00 63.59 216 GLY A O 1
ATOM 1750 N N . ALA A 1 217 ? 41.690 -3.908 -59.359 1.00 55.94 217 ALA A N 1
ATOM 1751 C CA . ALA A 1 217 ? 42.723 -4.906 -59.655 1.00 55.94 217 ALA A CA 1
ATOM 1752 C C . ALA A 1 217 ? 42.842 -5.210 -61.162 1.00 55.94 217 ALA A C 1
ATOM 1754 O O . ALA A 1 217 ? 43.934 -5.415 -61.681 1.00 55.94 217 ALA A O 1
ATOM 1755 N N . ARG A 1 218 ? 41.729 -5.184 -61.909 1.00 53.19 218 ARG A N 1
ATOM 1756 C CA . ARG A 1 218 ? 41.732 -5.461 -63.356 1.00 53.19 218 ARG A CA 1
ATOM 1757 C C . ARG A 1 218 ? 42.491 -4.402 -64.172 1.00 53.19 218 ARG A C 1
ATOM 1759 O O . ARG A 1 218 ? 43.057 -4.745 -65.204 1.00 53.19 218 ARG A O 1
ATOM 1766 N N . LYS A 1 219 ? 42.543 -3.149 -63.699 1.00 53.56 219 LYS A N 1
ATOM 1767 C CA . LYS A 1 219 ? 43.283 -2.058 -64.360 1.00 53.56 219 LYS A CA 1
ATOM 1768 C C . LYS A 1 219 ? 44.796 -2.144 -64.155 1.00 53.56 219 LYS A C 1
ATOM 1770 O O . LYS A 1 219 ? 45.535 -1.788 -65.070 1.00 53.56 219 LYS A O 1
ATOM 1775 N N . GLU A 1 220 ? 45.262 -2.619 -63.000 1.00 55.84 220 GLU A N 1
ATOM 1776 C CA . GLU A 1 220 ? 46.700 -2.809 -62.752 1.00 55.84 220 GLU A CA 1
ATOM 1777 C C . GLU A 1 220 ? 47.281 -3.917 -63.642 1.00 55.84 220 GLU A C 1
ATOM 1779 O O . GLU A 1 220 ? 48.293 -3.691 -64.302 1.00 55.84 220 GLU A O 1
ATOM 1784 N N . TYR A 1 221 ? 46.577 -5.046 -63.795 1.00 55.56 221 TYR A N 1
ATOM 1785 C CA . TYR A 1 221 ? 47.021 -6.136 -64.677 1.00 55.56 221 TYR A CA 1
ATOM 1786 C C . TYR A 1 221 ? 47.038 -5.765 -66.174 1.00 55.56 221 TYR A C 1
ATOM 1788 O O . TYR A 1 221 ? 47.949 -6.176 -66.893 1.00 55.56 221 TYR A O 1
ATOM 1796 N N . GLU A 1 222 ? 46.076 -4.976 -66.672 1.00 55.16 222 GLU A N 1
ATOM 1797 C CA . GLU A 1 222 ? 46.091 -4.494 -68.069 1.00 55.16 222 GLU A CA 1
ATOM 1798 C C . GLU A 1 222 ? 47.206 -3.463 -68.322 1.00 55.16 222 GLU A C 1
ATOM 1800 O O . GLU A 1 222 ? 47.806 -3.453 -69.400 1.00 55.16 222 GLU A O 1
ATOM 1805 N N . THR A 1 223 ? 47.536 -2.634 -67.325 1.00 56.69 223 THR A N 1
ATOM 1806 C CA . THR A 1 223 ? 48.611 -1.633 -67.429 1.00 56.69 223 THR A CA 1
ATOM 1807 C C . THR A 1 223 ? 49.998 -2.291 -67.407 1.00 56.69 223 THR A C 1
ATOM 1809 O O . THR A 1 223 ? 50.864 -1.911 -68.197 1.00 56.69 223 THR A O 1
ATOM 1812 N N . GLU A 1 224 ? 50.202 -3.325 -66.582 1.00 57.78 224 GLU A N 1
ATOM 1813 C CA . GLU A 1 224 ? 51.436 -4.130 -66.587 1.00 57.78 224 GLU A CA 1
ATOM 1814 C C . GLU A 1 224 ? 51.586 -4.995 -67.852 1.00 57.78 224 GLU A C 1
ATOM 1816 O O . GLU A 1 224 ? 52.681 -5.096 -68.404 1.00 57.78 224 GLU A O 1
ATOM 1821 N N . MET A 1 225 ? 50.509 -5.587 -68.383 1.00 56.06 225 MET A N 1
ATOM 1822 C CA . MET A 1 225 ? 50.596 -6.339 -69.647 1.00 56.06 225 MET A CA 1
ATOM 1823 C C . MET A 1 225 ? 50.869 -5.438 -70.861 1.00 56.06 225 MET A C 1
ATOM 1825 O O . MET A 1 225 ? 51.604 -5.841 -71.767 1.00 56.06 225 MET A O 1
ATOM 1829 N N . SER A 1 226 ? 50.329 -4.214 -70.889 1.00 57.03 226 SER A N 1
ATOM 1830 C CA . SER A 1 226 ? 50.615 -3.247 -71.956 1.00 57.03 226 SER A CA 1
ATOM 1831 C C . SER A 1 226 ? 52.058 -2.732 -71.916 1.00 57.03 226 SER A C 1
ATOM 1833 O O . SER A 1 226 ? 52.627 -2.476 -72.978 1.00 57.03 226 SER A O 1
ATOM 1835 N N . SER A 1 227 ? 52.663 -2.577 -70.733 1.00 57.47 227 SER A N 1
ATOM 1836 C CA . SER A 1 227 ? 54.064 -2.146 -70.611 1.00 57.47 227 SER A CA 1
ATOM 1837 C C . SER A 1 227 ? 55.048 -3.261 -70.987 1.00 57.47 227 SER A C 1
ATOM 1839 O O . SER A 1 227 ? 56.059 -2.987 -71.632 1.00 57.47 227 SER A O 1
ATOM 1841 N N . LEU A 1 228 ? 54.718 -4.525 -70.697 1.00 56.91 228 LEU A N 1
ATOM 1842 C CA . LEU A 1 228 ? 55.509 -5.695 -71.103 1.00 56.91 228 LEU A CA 1
ATOM 1843 C C . LEU A 1 228 ? 55.406 -6.008 -72.608 1.00 56.91 228 LEU A C 1
ATOM 1845 O O . LEU A 1 228 ? 56.380 -6.462 -73.206 1.00 56.91 228 LEU A O 1
ATOM 1849 N N . SER A 1 229 ? 54.261 -5.746 -73.252 1.00 58.09 229 SER A N 1
ATOM 1850 C CA . SER A 1 229 ? 54.094 -5.958 -74.701 1.00 58.09 229 SER A CA 1
ATOM 1851 C C . SER A 1 229 ? 54.723 -4.859 -75.570 1.00 58.09 229 SER A C 1
ATOM 1853 O O . SER A 1 229 ? 54.940 -5.095 -76.756 1.00 58.09 229 SER A O 1
ATOM 1855 N N . GLY A 1 230 ? 55.018 -3.680 -75.012 1.00 54.75 230 GLY A N 1
ATOM 1856 C CA . GLY A 1 230 ? 55.717 -2.586 -75.703 1.00 54.75 230 GLY A CA 1
ATOM 1857 C C . GLY A 1 230 ? 57.248 -2.682 -75.664 1.00 54.75 230 GLY A C 1
ATOM 1858 O O . GLY A 1 230 ? 57.924 -1.786 -76.162 1.00 54.75 230 GLY A O 1
ATOM 1859 N N . MET A 1 231 ? 57.794 -3.741 -75.056 1.00 53.44 231 MET A N 1
ATOM 1860 C CA . MET A 1 231 ? 59.231 -3.953 -74.836 1.00 53.44 231 MET A CA 1
ATOM 1861 C C . MET A 1 231 ? 59.832 -5.074 -75.711 1.00 53.44 231 MET A C 1
ATOM 1863 O O . MET A 1 231 ? 60.908 -5.587 -75.399 1.00 53.44 231 MET A O 1
ATOM 1867 N N . LYS A 1 232 ? 59.146 -5.465 -76.793 1.00 42.72 232 LYS A N 1
ATOM 1868 C CA . LYS A 1 232 ? 59.646 -6.392 -77.823 1.00 42.72 232 LYS A CA 1
ATOM 1869 C C . LYS A 1 232 ? 59.908 -5.681 -79.140 1.00 42.72 232 LYS A C 1
ATOM 1871 O O . LYS A 1 232 ? 59.048 -4.866 -79.533 1.00 42.72 232 LYS A O 1
#

Radius of gyration: 35.37 Å; Cα contacts (8 Å, |Δi|>4): 274; chains: 1; bounding box: 88×35×108 Å

Nearest PDB structures (foldseek):
  6b1u-assembly1_B  TM=3.918E-01  e=3.401E-02  Homo sapiens
  1z0m-assembly2_B  TM=4.200E-01  e=5.114E-02  Rattus norvegicus
  4cff-assembly1_D  TM=3.792E-01  e=5.421E-02  Homo sapiens
  8bik-assembly2_E  TM=3.957E-01  e=1.378E-01  Homo sapiens
  8bik-assembly1_B  TM=3.944E-01  e=2.468E-01  Homo sapiens

Secondary structure (DSSP, 8-state):
---B---------TTEEEEEE-TTS-EEEEEEEETTEEEEEESS-S-TTTBSGGGSTTHHHHHHHHHHHHHHTTGGGEEEEETTPPEEEEEESPPSS--EEEE-TT--EEEE--EEETTEEEEEE----S-EEEEEEETTEEEEEEEEE--GGG---PPPPHHHHHHHSTT-----TTS-HHHHHHHHHH---THHHHHHHHHHHHHHHHHHHHHHHHHHHHHHHHHHHTT-

Sequence (232 aa):
PIEVYASYRINPAENTDLLIQFSDRSPLLSQSVIEQGTAFLMSAPLSPAWSQLPVKGFVVPLVYRMIYYAGTRKVLDRQQIPNGEVFQQQFANLEAPYQFQVVGENDVEIKLTPRFRGSNVFLEFRETKLPGNYRLMHNERTLSILSVNPWKEESELRFYDSAALDELLPGARHLGDTANISEAVQQSRFGKELWKYFLMAAFILLFVEMLLARTGARKEYETEMSSLSGMK

Foldseek 3Di:
DKDFADFAQDDDDPQKAQPDADPVRGGQKIWHDDPPFIDIDGGFDCDPVGICLVVDPVNVVVVVVVVCVRVCSQVVQEAEAEAQGKDKDKDADDDDPFWKWKQWPVRDIDTWDWDDDPRITMTMDRNLNDFGKIFIDGPNDGPGIYGYDHDPVPDPPDDDDPVVVCVVPPPDDDDDPPDPVVVVVCCVPPNDPCVVVVVVVVVVVVVVVVVVVVVVVVVVVVVVVVVVVVPD

pLDDT: mean 84.3, std 11.83, range [42.72, 97.12]